Protein AF-A0A833RWN1-F1 (afdb_monomer_lite)

Radius of gyration: 32.39 Å; chains: 1; bounding box: 94×73×83 Å

Secondary structure (DSSP, 8-state):
--SGGGSPEEEEEE-TTS-EEEEEE-TT-BHHHHHHHHHHT--GGGGGG--S-GGGEEEEETTEEPPTT-BGGGGTPPTTSEEEEEEEE-S-----S-----SS--------------HHHHHHHHHHHHHHHH-GGGGGSGGGHHHHHHHHHTT--PPP------------------------------PPPPPPP-----------TT--PPP-PPPPP---TT----HHHHHHHHHHHHHHHHHHHTT-HHHHHHHHHHHHHH-TT-HHHHHHHHHHHHHTT-HHHHHHHHHHHHHH-TT-HHHHHHHHHHHHHTT-HHHHHHHHHHHHHHS--HHHHHHHHHHHHHHHHHHHHHHHHHHTT-

Structure (mmCIF, N/CA/C/O backbone):
data_AF-A0A833RWN1-F1
#
_entry.id   AF-A0A833RWN1-F1
#
loop_
_atom_site.group_PDB
_atom_site.id
_atom_site.type_symbol
_atom_site.label_atom_id
_atom_site.label_alt_id
_atom_site.label_comp_id
_atom_site.label_asym_id
_atom_site.label_entity_id
_atom_site.label_seq_id
_atom_site.pdbx_PDB_ins_code
_atom_site.Cartn_x
_atom_site.Cartn_y
_atom_site.Cartn_z
_atom_site.occupancy
_atom_site.B_iso_or_equiv
_atom_site.auth_seq_id
_atom_site.auth_comp_id
_atom_site.auth_asym_id
_atom_site.auth_atom_id
_atom_site.pdbx_PDB_model_num
ATOM 1 N N . THR A 1 1 ? 24.675 16.699 -56.873 1.00 50.56 1 THR A N 1
ATOM 2 C CA . THR A 1 1 ? 23.824 16.328 -55.723 1.00 50.56 1 THR A CA 1
ATOM 3 C C . THR A 1 1 ? 23.523 14.845 -55.802 1.00 50.56 1 THR A C 1
ATOM 5 O O . THR A 1 1 ? 22.695 14.457 -56.613 1.00 50.56 1 THR A O 1
ATOM 8 N N . PRO A 1 2 ? 24.322 14.004 -55.119 1.00 45.56 2 PRO A N 1
ATOM 9 C CA . PRO A 1 2 ? 23.718 12.990 -54.242 1.00 45.56 2 PRO A CA 1
ATOM 10 C C . PRO A 1 2 ? 24.678 12.568 -53.102 1.00 45.56 2 PRO A C 1
ATOM 12 O O . PRO A 1 2 ? 25.501 11.681 -53.286 1.00 45.56 2 PRO A O 1
ATOM 15 N N . VAL A 1 3 ? 24.617 13.206 -51.929 1.00 41.62 3 VAL A N 1
ATOM 16 C CA . VAL A 1 3 ? 25.383 12.751 -50.735 1.00 41.62 3 VAL A CA 1
ATOM 17 C C . VAL A 1 3 ? 24.474 12.538 -49.512 1.00 41.62 3 VAL A C 1
ATOM 19 O O . VAL A 1 3 ? 24.874 11.911 -48.543 1.00 41.62 3 VAL A O 1
ATOM 22 N N . PHE A 1 4 ? 23.208 12.963 -49.569 1.00 45.38 4 PHE A N 1
ATOM 23 C CA . PHE A 1 4 ? 22.282 12.889 -48.429 1.00 45.38 4 PHE A CA 1
ATOM 24 C C . PHE A 1 4 ? 21.513 11.562 -48.283 1.00 45.38 4 PHE A C 1
ATOM 26 O O . PHE A 1 4 ? 20.844 11.368 -47.277 1.00 45.38 4 PHE A O 1
ATOM 33 N N . LEU A 1 5 ? 21.609 10.635 -49.242 1.00 45.06 5 LEU A N 1
ATOM 34 C CA . LEU A 1 5 ? 20.814 9.392 -49.239 1.00 45.06 5 LEU A CA 1
ATOM 35 C C . LEU A 1 5 ? 21.414 8.240 -48.411 1.00 45.06 5 LEU A C 1
ATOM 37 O O . LEU A 1 5 ? 20.766 7.211 -48.269 1.00 45.06 5 LEU A O 1
ATOM 41 N N . TYR A 1 6 ? 22.623 8.384 -47.857 1.00 52.19 6 TYR A N 1
ATOM 42 C CA . TYR A 1 6 ? 23.317 7.277 -47.174 1.00 52.19 6 TYR A CA 1
ATOM 43 C C . TYR A 1 6 ? 23.172 7.247 -45.646 1.00 52.19 6 TYR A C 1
ATOM 45 O O . TYR A 1 6 ? 23.636 6.299 -45.018 1.00 52.19 6 TYR A O 1
ATOM 53 N N . PHE A 1 7 ? 22.507 8.234 -45.042 1.00 65.06 7 PHE A N 1
ATOM 54 C CA . PHE A 1 7 ? 22.385 8.340 -43.582 1.00 65.06 7 PHE A CA 1
ATOM 55 C C . PHE A 1 7 ? 20.937 8.512 -43.122 1.00 65.06 7 PHE A C 1
ATOM 57 O O . PHE A 1 7 ? 20.690 9.243 -42.174 1.00 65.06 7 PHE A O 1
ATOM 64 N N . GLN A 1 8 ? 19.968 7.887 -43.792 1.00 76.44 8 GLN A N 1
ATOM 65 C CA . GLN A 1 8 ? 18.590 7.846 -43.295 1.00 76.44 8 GLN A CA 1
ATOM 66 C C . GLN A 1 8 ? 18.324 6.529 -42.565 1.00 76.44 8 GLN A C 1
ATOM 68 O O . GLN A 1 8 ? 18.806 5.466 -42.961 1.00 76.44 8 GLN A O 1
ATOM 73 N N . ILE A 1 9 ? 17.553 6.615 -41.488 1.00 82.75 9 ILE A N 1
ATOM 74 C CA . ILE A 1 9 ? 17.079 5.481 -40.702 1.00 82.75 9 ILE A CA 1
ATOM 75 C C . ILE A 1 9 ? 15.638 5.217 -41.129 1.00 82.75 9 ILE A C 1
ATOM 77 O O . ILE A 1 9 ? 14.787 6.105 -41.045 1.00 82.75 9 ILE A O 1
ATOM 81 N N . ASN A 1 10 ? 15.376 4.000 -41.605 1.00 87.50 10 ASN A N 1
ATOM 82 C CA . ASN A 1 10 ? 14.021 3.554 -41.898 1.00 87.50 10 ASN A CA 1
ATOM 83 C C . ASN A 1 10 ? 13.391 3.048 -40.593 1.00 87.50 10 ASN A C 1
ATOM 85 O O . ASN A 1 10 ? 13.881 2.088 -39.992 1.00 87.50 10 ASN A O 1
ATOM 89 N N . LEU A 1 11 ? 12.338 3.726 -40.143 1.00 90.06 11 LEU A N 1
ATOM 90 C CA . LEU A 1 11 ? 11.561 3.340 -38.974 1.00 90.06 11 LEU A CA 1
ATOM 91 C C . LEU A 1 11 ? 10.200 2.812 -39.404 1.00 90.06 11 LEU A C 1
ATOM 93 O O . LEU A 1 11 ? 9.409 3.540 -40.000 1.00 90.06 11 LEU A O 1
ATOM 97 N N . ARG A 1 12 ? 9.890 1.576 -39.017 1.00 91.50 12 ARG A N 1
ATOM 98 C CA . ARG A 1 12 ? 8.530 1.043 -39.064 1.00 91.50 12 ARG A CA 1
ATOM 99 C C . ARG A 1 12 ? 7.857 1.312 -37.728 1.00 91.50 12 ARG A C 1
ATOM 101 O O . ARG A 1 12 ? 8.202 0.691 -36.724 1.00 91.50 12 ARG A O 1
ATOM 108 N N . LEU A 1 13 ? 6.905 2.236 -37.730 1.00 91.25 13 LEU A N 1
ATOM 109 C CA . LEU A 1 13 ? 6.114 2.576 -36.556 1.00 91.25 13 LEU A CA 1
ATOM 110 C C . LEU A 1 13 ? 4.854 1.716 -36.505 1.00 91.25 13 LEU A C 1
ATOM 112 O O . LEU A 1 13 ? 4.157 1.591 -37.514 1.00 91.25 13 LEU A O 1
ATOM 116 N N . ILE A 1 14 ? 4.587 1.134 -35.337 1.00 87.56 14 ILE A N 1
ATOM 117 C CA . ILE A 1 14 ? 3.419 0.297 -35.043 1.00 87.56 14 ILE A CA 1
ATOM 118 C C . ILE A 1 14 ? 2.521 1.031 -34.038 1.00 87.56 14 ILE A C 1
ATOM 120 O O . ILE A 1 14 ? 2.999 1.449 -32.980 1.00 87.56 14 ILE A O 1
ATOM 124 N N . LEU A 1 15 ? 1.235 1.181 -34.355 1.00 83.12 15 LEU A N 1
ATOM 125 C CA . LEU A 1 15 ? 0.213 1.649 -33.411 1.00 83.12 15 LEU A CA 1
ATOM 126 C C . LEU A 1 15 ? -0.281 0.517 -32.500 1.00 83.12 15 LEU A C 1
ATOM 128 O O . LEU A 1 15 ? -0.088 -0.661 -32.784 1.00 83.12 15 LEU A O 1
ATOM 132 N N . VAL A 1 16 ? -0.989 0.868 -31.425 1.00 73.81 16 VAL A N 1
ATOM 133 C CA . VAL A 1 16 ? -1.587 -0.103 -30.485 1.00 73.81 16 VAL A CA 1
ATOM 134 C C . VAL A 1 16 ? -2.563 -1.057 -31.188 1.00 73.81 16 VAL A C 1
ATOM 136 O O . VAL A 1 16 ? -2.666 -2.220 -30.811 1.00 73.81 16 VAL A O 1
ATOM 139 N N . SER A 1 17 ? -3.228 -0.603 -32.252 1.00 72.06 17 SER A N 1
ATOM 140 C CA . SER A 1 17 ? -4.098 -1.429 -33.098 1.00 72.06 17 SER A CA 1
ATOM 141 C C . SER A 1 17 ? -3.364 -2.434 -33.997 1.00 72.06 17 SER A C 1
ATOM 143 O O . SER A 1 17 ? -4.011 -3.208 -34.700 1.00 72.06 17 SER A O 1
ATOM 145 N N . GLY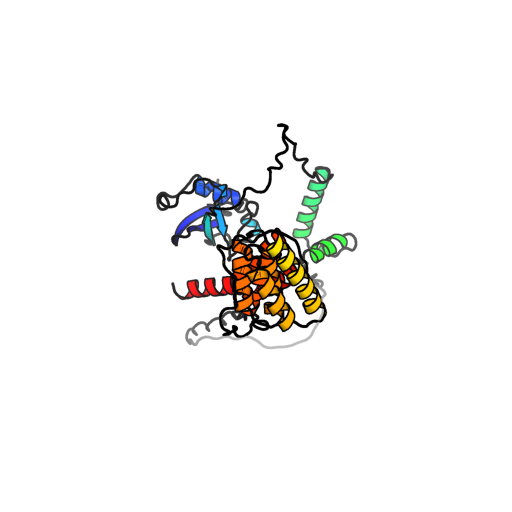 A 1 18 ? -2.027 -2.416 -34.022 1.00 73.44 18 GLY A N 1
ATOM 146 C CA . GLY A 1 18 ? -1.202 -3.253 -34.896 1.00 73.44 18 GLY A CA 1
ATOM 147 C C . GLY A 1 18 ? -1.002 -2.688 -36.306 1.00 73.44 18 GLY A C 1
ATOM 148 O O . GLY A 1 18 ? -0.303 -3.296 -37.116 1.00 73.44 18 GLY A O 1
ATOM 149 N N . LYS A 1 19 ? -1.567 -1.513 -36.626 1.00 80.75 19 LYS A N 1
ATOM 150 C CA . LYS A 1 19 ? -1.323 -0.840 -37.912 1.00 80.75 19 LYS A CA 1
ATOM 151 C C . LYS A 1 19 ? 0.127 -0.363 -37.997 1.00 80.75 19 LYS A C 1
ATOM 153 O O . LYS A 1 19 ? 0.642 0.237 -37.055 1.00 80.75 19 LYS A O 1
ATOM 158 N N . THR A 1 20 ? 0.768 -0.572 -39.149 1.00 90.38 20 THR A N 1
ATOM 159 C CA . THR A 1 20 ? 2.186 -0.230 -39.347 1.00 90.38 20 THR A CA 1
ATOM 160 C C . THR A 1 20 ? 2.409 0.713 -40.519 1.00 90.38 20 THR A C 1
ATOM 162 O O . THR A 1 20 ? 1.789 0.541 -41.569 1.00 90.38 20 THR A O 1
ATOM 165 N N . LYS A 1 21 ? 3.343 1.658 -40.383 1.00 89.88 21 LYS A N 1
ATOM 166 C CA . LYS A 1 21 ? 3.771 2.541 -41.476 1.00 89.88 21 LYS A CA 1
ATOM 167 C C . LYS A 1 21 ? 5.267 2.818 -41.379 1.00 89.88 21 LYS A C 1
ATOM 169 O O . LYS A 1 21 ? 5.812 2.928 -40.282 1.00 89.88 21 LYS A O 1
ATOM 174 N N . GLU A 1 22 ? 5.926 2.895 -42.529 1.00 90.75 22 GLU A N 1
ATOM 175 C CA . GLU A 1 22 ? 7.356 3.188 -42.616 1.00 90.75 22 GLU A CA 1
ATOM 176 C C . GLU A 1 22 ? 7.601 4.679 -42.838 1.00 90.75 22 GLU A C 1
ATOM 178 O O . GLU A 1 22 ? 6.918 5.324 -43.636 1.00 90.75 22 GLU A O 1
ATOM 183 N N . PHE A 1 23 ? 8.599 5.203 -42.137 1.00 90.69 23 PHE A N 1
ATOM 184 C CA . PHE A 1 23 ? 9.031 6.59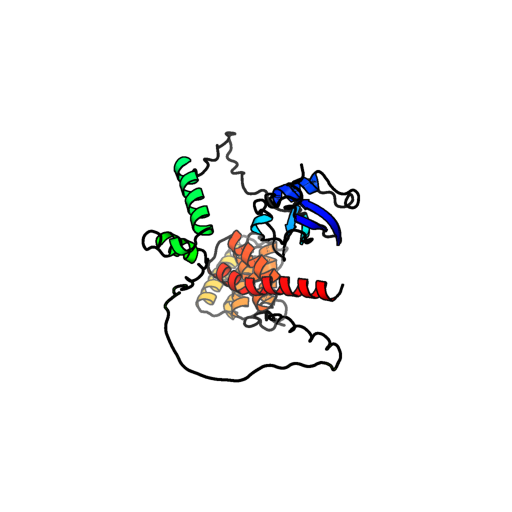1 -42.180 1.00 90.69 23 PHE A CA 1
ATOM 185 C C . PHE A 1 23 ? 10.555 6.659 -42.298 1.00 90.69 23 PHE A C 1
ATOM 187 O O . PHE A 1 23 ? 11.274 5.760 -41.857 1.00 90.69 23 PHE A O 1
ATOM 194 N N . LEU A 1 24 ? 11.053 7.745 -42.885 1.00 89.31 24 LEU A N 1
ATOM 195 C CA . LEU A 1 24 ? 12.481 7.994 -43.064 1.00 89.31 24 LEU A CA 1
ATOM 196 C C . LEU A 1 24 ? 12.898 9.186 -42.211 1.00 89.31 24 LEU A C 1
ATOM 198 O O . LEU A 1 24 ? 12.415 10.295 -42.427 1.00 89.31 24 LEU A O 1
ATOM 202 N N . PHE A 1 25 ? 13.828 8.951 -41.289 1.00 89.69 25 PHE A N 1
ATOM 203 C CA . PHE A 1 25 ? 14.331 9.969 -40.369 1.00 89.69 25 PHE A CA 1
ATOM 204 C C . PHE A 1 25 ? 15.851 10.089 -40.420 1.00 89.69 25 PHE A C 1
ATOM 206 O O . PHE A 1 25 ? 16.564 9.175 -40.844 1.00 89.69 25 PHE A O 1
ATOM 213 N N . SER A 1 26 ? 16.355 11.238 -39.989 1.00 86.81 26 SER A N 1
ATOM 214 C CA . SER A 1 26 ? 17.773 11.479 -39.764 1.00 86.81 26 SER A CA 1
ATOM 215 C C . SER A 1 26 ? 18.206 10.909 -38.401 1.00 86.81 26 SER A C 1
ATOM 217 O O . SER A 1 26 ? 17.452 10.975 -37.433 1.00 86.81 26 SER A O 1
ATOM 219 N N . PRO A 1 27 ? 19.450 10.422 -38.251 1.00 85.25 27 PRO A N 1
ATOM 220 C CA . PRO A 1 27 ? 20.029 10.033 -36.963 1.00 85.25 27 PRO A CA 1
ATOM 221 C C . PRO A 1 27 ? 20.040 11.159 -35.926 1.00 85.25 27 PRO A C 1
ATOM 223 O O . PRO A 1 27 ? 20.120 10.892 -34.727 1.00 85.25 27 PRO A O 1
ATOM 226 N N . SER A 1 28 ? 19.989 12.413 -36.383 1.00 85.88 28 SER A N 1
ATOM 227 C CA . SER A 1 28 ? 19.885 13.597 -35.529 1.00 85.88 28 SER A CA 1
ATOM 228 C C . SER A 1 28 ? 18.492 13.807 -34.941 1.00 85.88 28 SER A C 1
ATOM 230 O O . SER A 1 28 ? 18.376 14.559 -33.978 1.00 85.88 28 SER A O 1
ATOM 232 N N . ASP A 1 29 ? 17.458 13.186 -35.511 1.00 89.50 29 ASP A N 1
ATOM 233 C CA . ASP A 1 29 ? 16.078 13.418 -35.097 1.00 89.50 29 ASP A CA 1
ATOM 234 C C . ASP A 1 29 ? 15.834 12.774 -33.735 1.00 89.50 29 ASP A C 1
ATOM 236 O O . ASP A 1 29 ? 16.212 11.621 -33.480 1.00 89.50 29 ASP A O 1
ATOM 240 N N . SER A 1 30 ? 15.228 13.549 -32.837 1.00 92.12 30 SER A N 1
ATOM 241 C CA . SER A 1 30 ? 14.863 13.076 -31.511 1.00 92.12 30 SER A CA 1
ATOM 242 C C . SER A 1 30 ? 13.531 12.331 -31.527 1.00 92.12 30 SER A C 1
ATOM 244 O O . SER A 1 30 ? 12.698 12.520 -32.412 1.00 92.12 30 SER A O 1
ATOM 246 N N . ALA A 1 31 ? 13.283 11.502 -30.514 1.00 88.81 31 ALA A N 1
ATOM 247 C CA . ALA A 1 31 ? 11.993 10.840 -30.342 1.00 88.81 31 ALA A CA 1
ATOM 248 C C . ALA A 1 31 ? 10.825 11.848 -30.295 1.00 88.81 31 ALA A C 1
ATOM 250 O O . ALA A 1 31 ? 9.734 11.550 -30.774 1.00 88.81 31 ALA A O 1
ATOM 251 N N . GLY A 1 32 ? 11.048 13.051 -29.753 1.00 87.88 32 GLY A N 1
ATOM 252 C CA . GLY A 1 32 ? 10.065 14.134 -29.780 1.00 87.88 32 GLY A CA 1
ATOM 253 C C . GLY A 1 32 ? 9.804 14.658 -31.192 1.00 87.88 32 GLY A C 1
ATOM 254 O O . GLY A 1 32 ? 8.647 14.802 -31.578 1.00 87.88 32 GLY A O 1
ATOM 255 N N . ASP A 1 33 ? 10.860 14.876 -31.978 1.00 90.75 33 ASP A N 1
ATOM 256 C CA . ASP A 1 33 ? 10.743 15.356 -33.362 1.00 90.75 33 ASP A CA 1
ATOM 257 C C . ASP A 1 33 ? 10.024 14.336 -34.249 1.00 90.75 33 ASP A C 1
ATOM 259 O O . ASP A 1 33 ? 9.178 14.704 -35.060 1.00 90.75 33 ASP A O 1
ATOM 263 N N . ILE A 1 34 ? 10.298 13.044 -34.048 1.00 91.31 34 ILE A N 1
ATOM 264 C CA . ILE A 1 34 ? 9.631 11.947 -34.759 1.00 91.31 34 ILE A CA 1
ATOM 265 C C . ILE A 1 34 ? 8.141 11.918 -34.424 1.00 91.31 34 ILE A C 1
ATOM 267 O O . ILE A 1 34 ? 7.308 11.877 -35.327 1.00 91.31 34 ILE A O 1
ATOM 271 N N . ALA A 1 35 ? 7.793 11.979 -33.136 1.00 90.56 35 ALA A N 1
ATOM 272 C CA . ALA A 1 35 ? 6.402 12.030 -32.697 1.00 90.56 35 ALA A CA 1
ATOM 273 C C . ALA A 1 35 ? 5.661 13.233 -33.302 1.00 90.56 35 ALA A C 1
ATOM 275 O O . ALA A 1 35 ? 4.538 13.093 -33.784 1.00 90.56 35 ALA A O 1
ATOM 276 N N . HIS A 1 36 ? 6.311 14.398 -33.340 1.00 90.75 36 HIS A N 1
ATOM 277 C CA . HIS A 1 36 ? 5.743 15.607 -33.925 1.00 90.75 36 HIS A CA 1
ATOM 278 C C . HIS A 1 36 ? 5.614 15.517 -35.451 1.00 90.75 36 HIS A C 1
ATOM 280 O O . HIS A 1 36 ? 4.609 15.945 -36.010 1.00 90.75 36 HIS A O 1
ATOM 286 N N . HIS A 1 37 ? 6.592 14.927 -36.136 1.00 90.56 37 HIS A N 1
ATOM 287 C CA . HIS A 1 37 ? 6.548 14.727 -37.581 1.00 90.56 37 HIS A CA 1
ATOM 288 C C . HIS A 1 37 ? 5.422 13.777 -37.996 1.00 90.56 37 HIS A C 1
ATOM 290 O O . HIS A 1 37 ? 4.729 14.043 -38.977 1.00 90.56 37 HIS A O 1
ATOM 296 N N . VAL A 1 38 ? 5.233 12.683 -37.255 1.00 90.19 38 VAL A N 1
ATOM 297 C CA . VAL A 1 38 ? 4.156 11.715 -37.508 1.00 90.19 38 VAL A CA 1
ATOM 298 C C . VAL A 1 38 ? 2.794 12.327 -37.202 1.00 90.19 38 VAL A C 1
ATOM 300 O O . VAL A 1 38 ? 1.852 12.082 -37.942 1.00 90.19 38 VAL A O 1
ATOM 303 N N . PHE A 1 39 ? 2.693 13.156 -36.159 1.00 90.38 39 PHE A N 1
ATOM 304 C CA . PHE A 1 39 ? 1.476 13.907 -35.849 1.00 90.38 39 PHE A CA 1
ATOM 305 C C . PHE A 1 39 ? 1.057 14.848 -36.990 1.00 90.38 39 PHE A C 1
ATOM 307 O O . PHE A 1 39 ? -0.095 14.822 -37.410 1.00 90.38 39 PHE A O 1
ATOM 314 N N . GLU A 1 40 ? 1.992 15.639 -37.524 1.00 88.69 40 GLU A N 1
ATOM 315 C CA . GLU A 1 40 ? 1.716 16.562 -38.638 1.00 88.69 40 GLU A CA 1
ATOM 316 C C . GLU A 1 40 ? 1.438 15.821 -39.957 1.00 88.69 40 GLU A C 1
ATOM 318 O O . GLU A 1 40 ? 0.658 16.288 -40.784 1.00 88.69 40 GLU A O 1
ATOM 323 N N . ASN A 1 41 ? 2.058 14.653 -40.151 1.00 88.69 41 ASN A N 1
ATOM 324 C CA . ASN A 1 41 ? 1.901 13.812 -41.340 1.00 88.69 41 ASN A CA 1
ATOM 325 C C . ASN A 1 41 ? 1.158 12.512 -41.008 1.00 88.69 41 ASN A C 1
ATOM 327 O O . ASN A 1 41 ? 1.614 11.419 -41.359 1.00 88.69 41 ASN A O 1
ATOM 331 N N . TRP A 1 42 ? 0.030 12.632 -40.302 1.00 87.56 42 TRP A N 1
ATOM 332 C CA . TRP A 1 42 ? -0.729 11.474 -39.840 1.00 87.56 42 TRP A CA 1
ATOM 333 C C . TRP A 1 42 ? -1.244 10.648 -41.031 1.00 87.56 42 TRP A C 1
ATOM 335 O O . TRP A 1 42 ? -1.934 11.195 -41.896 1.00 87.56 42 TRP A O 1
ATOM 345 N N . PRO A 1 43 ? -0.933 9.341 -41.118 1.00 87.00 43 PRO A N 1
ATOM 346 C CA . PRO A 1 43 ? -1.410 8.501 -42.212 1.00 87.00 43 PRO A CA 1
ATOM 347 C C . PRO A 1 43 ? -2.942 8.425 -42.260 1.00 87.00 43 PRO A C 1
ATOM 349 O O . PRO A 1 43 ? -3.590 8.236 -41.231 1.00 87.00 43 PRO A O 1
ATOM 352 N N . GLU A 1 44 ? -3.528 8.481 -43.460 1.00 80.81 44 GLU A N 1
ATOM 353 C CA . GLU A 1 44 ? -4.985 8.342 -43.650 1.00 80.81 44 GLU A CA 1
ATOM 354 C C . GLU A 1 44 ? -5.513 7.004 -43.101 1.00 80.81 44 GLU A C 1
ATOM 356 O O . GLU A 1 44 ? -6.570 6.953 -42.475 1.00 80.81 44 GLU A O 1
ATOM 361 N N . ASP A 1 45 ? -4.717 5.937 -43.226 1.00 80.81 45 ASP A N 1
ATOM 362 C CA . ASP A 1 45 ? -5.021 4.597 -42.703 1.00 80.81 45 ASP A CA 1
ATOM 363 C C . ASP A 1 45 ? -5.134 4.557 -41.158 1.00 80.81 45 ASP A C 1
ATOM 365 O O . ASP A 1 45 ? -5.633 3.586 -40.576 1.00 80.81 45 ASP A O 1
ATOM 369 N N . TRP A 1 46 ? -4.654 5.603 -40.473 1.00 84.00 46 TRP A N 1
ATOM 370 C CA . TRP A 1 46 ? -4.641 5.756 -39.013 1.00 84.00 46 TRP A CA 1
ATOM 371 C C . TRP A 1 46 ? -5.686 6.769 -38.509 1.00 84.00 46 TRP A C 1
ATOM 373 O O . TRP A 1 46 ? -5.684 7.104 -37.326 1.00 84.00 46 TRP A O 1
ATOM 383 N N . ALA A 1 47 ? -6.582 7.268 -39.368 1.00 80.50 47 ALA A N 1
ATOM 384 C CA . ALA A 1 47 ? -7.508 8.358 -39.035 1.00 80.50 47 ALA A CA 1
ATOM 385 C C . ALA A 1 47 ? -8.415 8.087 -37.815 1.00 80.50 47 ALA A C 1
ATOM 387 O O . ALA A 1 47 ? -8.724 9.009 -37.066 1.00 80.50 47 ALA A O 1
ATOM 388 N N . GLU A 1 48 ? -8.812 6.831 -37.590 1.00 76.81 48 GLU A N 1
ATOM 389 C CA . GLU A 1 48 ? -9.660 6.418 -36.456 1.00 76.81 48 GLU A CA 1
ATOM 390 C C . GLU A 1 48 ? -8.967 6.554 -35.087 1.00 76.81 48 GLU A C 1
ATOM 392 O O . GLU A 1 48 ? -9.640 6.606 -34.063 1.00 76.81 48 GLU A O 1
ATOM 397 N N . GLU A 1 49 ? -7.635 6.642 -35.068 1.00 74.81 49 GLU A N 1
ATOM 398 C CA . GLU A 1 49 ? -6.794 6.723 -33.863 1.00 74.81 49 GLU A CA 1
ATOM 399 C C . GLU A 1 49 ? -6.039 8.061 -33.789 1.00 74.81 49 GLU A C 1
ATOM 401 O O . GLU A 1 49 ? -4.988 8.170 -33.155 1.00 74.81 49 GLU A O 1
ATOM 406 N N . ALA A 1 50 ? -6.552 9.089 -34.471 1.00 78.81 50 ALA A N 1
ATOM 407 C CA . ALA A 1 50 ? -5.957 10.415 -34.458 1.00 78.81 50 ALA A CA 1
ATOM 408 C C . ALA A 1 50 ? -5.935 10.995 -33.036 1.00 78.81 50 ALA A C 1
ATOM 410 O O . ALA A 1 50 ? -6.936 11.028 -32.320 1.00 78.81 50 ALA A O 1
ATOM 411 N N . VAL A 1 51 ? -4.768 11.488 -32.641 1.00 81.75 51 VAL A N 1
ATOM 412 C CA . VAL A 1 51 ? -4.538 12.072 -31.320 1.00 81.75 51 VAL A CA 1
ATOM 413 C C . VAL A 1 51 ? -4.768 13.583 -31.321 1.00 81.75 51 VAL A C 1
ATOM 415 O O . VAL A 1 51 ? -4.665 14.238 -32.352 1.00 81.75 51 VAL A O 1
ATOM 418 N N . ALA A 1 52 ? -5.042 14.169 -30.152 1.00 80.56 52 ALA A N 1
ATOM 419 C CA . ALA A 1 52 ? -5.303 15.609 -30.037 1.00 80.56 52 ALA A CA 1
ATOM 420 C C . ALA A 1 52 ? -4.033 16.487 -30.045 1.00 80.56 52 ALA A C 1
ATOM 422 O O . ALA A 1 52 ? -4.113 17.674 -30.364 1.00 80.56 52 ALA A O 1
ATOM 423 N N . LYS A 1 53 ? -2.873 15.942 -29.646 1.00 82.00 53 LYS A N 1
ATOM 424 C CA . LYS A 1 53 ? -1.588 16.662 -29.550 1.00 82.00 53 LYS A CA 1
ATOM 425 C C . LYS A 1 53 ? -0.410 15.721 -29.812 1.00 82.00 53 LYS A C 1
ATOM 427 O O . LYS A 1 53 ? -0.448 14.578 -29.373 1.00 82.00 53 LYS A O 1
ATOM 432 N N . ALA A 1 54 ? 0.679 16.224 -30.394 1.00 83.50 54 ALA A N 1
ATOM 433 C CA . ALA A 1 54 ? 1.918 15.458 -30.576 1.00 83.50 54 ALA A CA 1
ATOM 434 C C . ALA A 1 54 ? 2.578 15.020 -29.248 1.00 83.50 54 ALA A C 1
ATOM 436 O O . ALA A 1 54 ? 3.182 13.956 -29.170 1.00 83.50 54 ALA A O 1
ATOM 437 N N . GLU A 1 55 ? 2.443 15.815 -28.181 1.00 80.94 55 GLU A N 1
ATOM 438 C CA . GLU A 1 55 ? 3.124 15.611 -26.886 1.00 80.94 55 GLU A CA 1
ATOM 439 C C . GLU A 1 55 ? 2.704 14.334 -26.138 1.00 80.94 55 GLU A C 1
ATOM 441 O O . GLU A 1 55 ? 3.425 13.860 -25.249 1.00 80.94 55 GLU A O 1
ATOM 446 N N . ILE A 1 56 ? 1.535 13.785 -26.483 1.00 83.81 56 ILE A N 1
ATOM 447 C CA . ILE A 1 56 ? 1.010 12.561 -25.868 1.00 83.81 56 ILE A CA 1
ATOM 448 C C . ILE A 1 56 ? 1.600 11.305 -26.508 1.00 83.81 56 ILE A C 1
ATOM 450 O O . ILE A 1 56 ? 1.538 10.232 -25.909 1.00 83.81 56 ILE A O 1
ATOM 454 N N . LEU A 1 57 ? 2.171 11.429 -27.707 1.00 85.75 57 LEU A N 1
ATOM 455 C CA . LEU A 1 57 ? 2.792 10.325 -28.418 1.00 85.75 57 LEU A CA 1
ATOM 456 C C . LEU A 1 57 ? 4.161 10.023 -27.809 1.00 85.75 57 LEU A C 1
ATOM 458 O O . LEU A 1 57 ? 4.986 10.913 -27.584 1.00 85.75 57 LEU A O 1
ATOM 462 N N . ARG A 1 58 ? 4.420 8.743 -27.549 1.00 85.62 58 ARG A N 1
ATOM 463 C CA . ARG A 1 58 ? 5.723 8.258 -27.089 1.00 85.62 58 ARG A CA 1
ATOM 464 C C . ARG A 1 58 ? 6.190 7.107 -27.956 1.00 85.62 58 ARG A C 1
ATOM 466 O O . ARG A 1 58 ? 5.407 6.217 -28.283 1.00 85.62 58 ARG A O 1
ATOM 473 N N . LEU A 1 59 ? 7.479 7.131 -28.289 1.00 87.56 59 LEU A N 1
ATOM 474 C CA . LEU A 1 59 ? 8.130 6.019 -28.961 1.00 87.56 59 LEU A CA 1
ATOM 475 C C . LEU A 1 59 ? 8.606 4.994 -27.940 1.00 87.56 59 LEU A C 1
ATOM 477 O O . LEU A 1 59 ? 9.170 5.347 -26.902 1.00 87.56 59 LEU A O 1
ATOM 481 N N . ILE A 1 60 ? 8.409 3.726 -28.272 1.00 84.12 60 ILE A N 1
ATOM 482 C CA . ILE A 1 60 ? 8.920 2.587 -27.522 1.00 84.12 60 ILE A CA 1
ATOM 483 C C . ILE A 1 60 ? 9.860 1.807 -28.433 1.00 84.12 60 ILE A C 1
ATOM 485 O O . ILE A 1 60 ? 9.482 1.395 -29.533 1.00 84.12 60 ILE A O 1
ATOM 489 N N . TYR A 1 61 ? 11.076 1.577 -27.949 1.00 87.81 61 TYR A N 1
ATOM 490 C CA . TYR A 1 61 ? 12.080 0.756 -28.613 1.00 87.81 61 TYR A CA 1
ATOM 491 C C . TYR A 1 61 ? 12.622 -0.269 -27.614 1.00 87.81 61 TYR A C 1
ATOM 493 O O . TYR A 1 61 ? 12.942 0.094 -26.483 1.00 87.81 61 TYR A O 1
ATOM 501 N N . GLN A 1 62 ? 12.669 -1.549 -28.006 1.00 79.62 62 GLN A N 1
ATOM 502 C CA . GLN A 1 62 ? 13.102 -2.665 -27.144 1.00 79.62 62 GLN A CA 1
ATOM 503 C C . GLN A 1 62 ? 12.420 -2.666 -25.755 1.00 79.62 62 GLN A C 1
ATOM 505 O O . GLN A 1 62 ? 13.071 -2.792 -24.721 1.00 79.62 62 GLN A O 1
ATOM 510 N N . GLY A 1 63 ? 11.101 -2.433 -25.721 1.00 72.38 63 GLY A N 1
ATOM 511 C CA . GLY A 1 63 ? 10.308 -2.423 -24.482 1.00 72.38 63 GLY A CA 1
ATOM 512 C C . GLY A 1 63 ? 10.508 -1.200 -23.574 1.00 72.38 63 GLY A C 1
ATOM 513 O O . GLY A 1 63 ? 9.969 -1.166 -22.470 1.00 72.38 63 GLY A O 1
ATOM 514 N N . ARG A 1 64 ? 11.258 -0.175 -24.005 1.00 78.00 64 ARG A N 1
ATOM 515 C CA . ARG A 1 64 ? 11.528 1.036 -23.211 1.00 78.00 64 ARG A CA 1
ATOM 516 C C . ARG A 1 64 ? 10.942 2.281 -23.860 1.00 78.00 64 ARG A C 1
ATOM 518 O O . ARG A 1 64 ? 11.112 2.500 -25.058 1.00 78.00 64 ARG A O 1
ATOM 525 N N . PHE A 1 65 ? 10.311 3.132 -23.051 1.00 83.38 65 PHE A N 1
ATOM 526 C CA . PHE A 1 65 ? 9.882 4.460 -23.487 1.00 83.38 65 PHE A CA 1
ATOM 527 C C . PHE A 1 65 ? 11.095 5.349 -23.751 1.00 83.38 65 PHE A C 1
ATOM 529 O O . PHE A 1 65 ? 11.919 5.580 -22.863 1.00 83.38 65 PHE A O 1
ATOM 536 N N . LEU A 1 66 ? 11.174 5.889 -24.961 1.00 84.88 66 LEU A N 1
ATOM 537 C CA . LEU A 1 66 ? 12.185 6.867 -25.318 1.00 84.88 66 LEU A CA 1
ATOM 538 C C . LEU A 1 66 ? 11.791 8.241 -24.773 1.00 84.88 66 LEU A C 1
ATOM 540 O O . LEU A 1 66 ? 10.674 8.727 -24.973 1.00 84.88 66 LEU A O 1
ATOM 544 N N . HIS A 1 67 ? 12.730 8.889 -24.083 1.00 83.44 67 HIS A N 1
ATOM 545 C CA . HIS A 1 67 ? 12.563 10.286 -23.700 1.00 83.44 67 HIS A CA 1
ATOM 546 C C . HIS A 1 67 ? 12.574 11.159 -24.960 1.00 83.44 67 HIS A C 1
ATOM 548 O O . HIS A 1 67 ? 13.318 10.879 -25.896 1.00 83.44 67 HIS A O 1
ATOM 554 N N . SER A 1 68 ? 11.819 12.262 -24.961 1.00 83.88 68 SER A N 1
ATOM 555 C CA . SER A 1 68 ? 11.689 13.171 -26.117 1.00 83.88 68 SER A CA 1
ATOM 556 C C . SER A 1 68 ? 13.017 13.656 -26.701 1.00 83.88 68 SER A C 1
ATOM 558 O O . SER A 1 68 ? 13.062 13.978 -27.875 1.00 83.88 68 SER A O 1
ATOM 560 N N . ASN A 1 69 ? 14.086 13.698 -25.901 1.00 85.44 69 ASN A N 1
ATOM 561 C CA . ASN A 1 69 ? 15.376 14.274 -26.283 1.00 85.44 69 ASN A CA 1
ATOM 562 C C . ASN A 1 69 ? 16.366 13.212 -26.795 1.00 85.44 69 ASN A C 1
ATOM 564 O O . ASN A 1 69 ? 17.490 13.554 -27.152 1.00 85.44 69 ASN A O 1
ATOM 568 N N . VAL A 1 70 ? 15.990 11.928 -26.777 1.00 88.44 70 VAL A N 1
ATOM 569 C CA . VAL A 1 70 ? 16.844 10.834 -27.260 1.00 88.44 70 VAL A CA 1
ATOM 570 C C . VAL A 1 70 ? 16.820 10.835 -28.780 1.00 88.44 70 VAL A C 1
ATOM 572 O O . VAL A 1 70 ? 15.746 10.745 -29.370 1.00 88.44 70 VAL A O 1
ATOM 575 N N . THR A 1 71 ? 17.991 10.923 -29.404 1.00 90.62 71 THR A N 1
ATOM 576 C CA . THR A 1 71 ? 18.145 10.868 -30.861 1.00 90.62 71 THR A CA 1
ATOM 577 C C . THR A 1 71 ? 18.302 9.437 -31.354 1.00 90.62 71 THR A C 1
ATOM 579 O O . THR A 1 71 ? 18.825 8.576 -30.644 1.00 90.62 71 THR A O 1
ATOM 582 N N . LEU A 1 72 ? 17.888 9.170 -32.593 1.00 85.81 72 LEU A N 1
ATOM 583 C CA . LEU A 1 72 ? 18.037 7.839 -33.194 1.00 85.81 72 LEU A CA 1
ATOM 584 C C . LEU A 1 72 ? 19.502 7.394 -33.299 1.00 85.81 72 LEU A C 1
ATOM 586 O O . LEU A 1 72 ? 19.802 6.212 -33.143 1.00 85.81 72 LEU A O 1
ATOM 590 N N . GLY A 1 73 ? 20.428 8.335 -33.501 1.00 82.19 73 GLY A N 1
ATOM 591 C CA . GLY A 1 73 ? 21.864 8.060 -33.501 1.00 82.19 73 GLY A CA 1
ATOM 592 C C . GLY A 1 73 ? 22.381 7.558 -32.149 1.00 82.19 73 GLY A C 1
ATOM 593 O O . GLY A 1 73 ? 23.255 6.695 -32.116 1.00 82.19 73 GLY A O 1
ATOM 594 N N . ALA A 1 74 ? 21.804 8.023 -31.034 1.00 83.56 74 ALA A N 1
ATOM 595 C CA . ALA A 1 74 ? 22.173 7.559 -29.695 1.00 83.56 74 ALA A CA 1
ATOM 596 C C . ALA A 1 74 ? 21.744 6.104 -29.424 1.00 83.56 74 ALA A C 1
ATOM 598 O O . ALA A 1 74 ? 22.294 5.461 -28.533 1.00 83.56 74 ALA A O 1
ATOM 599 N N . LEU A 1 75 ? 20.789 5.580 -30.199 1.00 82.25 75 LEU A N 1
ATOM 600 C CA . LEU A 1 75 ? 20.309 4.200 -30.099 1.00 82.25 75 LEU A CA 1
ATOM 601 C C . LEU A 1 75 ? 21.167 3.202 -30.891 1.00 82.25 75 LEU A C 1
ATOM 603 O O . LEU A 1 75 ? 20.907 2.003 -30.824 1.00 82.25 75 LEU A O 1
ATOM 607 N N . GLY A 1 76 ? 22.173 3.670 -31.642 1.00 78.94 76 GLY A N 1
ATOM 608 C CA . GLY A 1 76 ? 23.073 2.799 -32.402 1.00 78.94 76 GLY A CA 1
ATOM 609 C C . GLY A 1 76 ? 22.369 1.988 -33.495 1.00 78.94 76 GLY A C 1
ATOM 610 O O . GLY A 1 76 ? 22.752 0.848 -33.755 1.00 78.94 76 GLY A O 1
ATOM 611 N N . LEU A 1 77 ? 21.318 2.542 -34.109 1.00 82.00 77 LEU A N 1
ATOM 612 C CA . LEU A 1 77 ? 20.508 1.823 -35.094 1.00 82.00 77 LEU A CA 1
ATOM 613 C C . LEU A 1 77 ? 21.299 1.543 -36.387 1.00 82.00 77 LEU A C 1
ATOM 615 O O . LEU A 1 77 ? 21.991 2.435 -36.887 1.00 82.00 77 LEU A O 1
ATOM 619 N N . PRO A 1 78 ? 21.189 0.333 -36.965 1.00 71.44 78 PRO A N 1
ATOM 620 C CA . PRO A 1 78 ? 21.890 -0.019 -38.194 1.00 71.44 78 PRO A CA 1
ATOM 621 C C . PRO A 1 78 ? 21.349 0.760 -39.403 1.00 71.44 78 PRO A C 1
ATOM 623 O O . PRO A 1 78 ? 20.160 0.705 -39.720 1.00 71.44 78 PRO A O 1
ATOM 626 N N . PHE A 1 79 ? 22.240 1.442 -40.127 1.00 71.94 79 PHE A N 1
ATOM 627 C CA . PHE A 1 79 ? 21.897 2.148 -41.364 1.00 71.94 79 PHE A CA 1
ATOM 628 C C . PHE A 1 79 ? 21.436 1.165 -42.450 1.00 71.94 79 PHE A C 1
ATOM 630 O O . PHE A 1 79 ? 22.072 0.137 -42.683 1.00 71.94 79 PHE A O 1
ATOM 637 N N . GLY A 1 80 ? 20.329 1.482 -43.124 1.00 65.88 80 GLY A N 1
ATOM 638 C CA . GLY A 1 80 ? 19.791 0.670 -44.222 1.00 65.88 80 GLY A CA 1
ATOM 639 C C . GLY A 1 80 ? 18.954 -0.547 -43.808 1.00 65.88 80 GLY A C 1
ATOM 640 O O . GLY A 1 80 ? 18.445 -1.236 -44.688 1.00 65.88 80 GLY A O 1
ATOM 641 N N . LYS A 1 81 ? 18.763 -0.803 -42.505 1.00 75.62 81 LYS A N 1
ATOM 642 C CA . LYS A 1 81 ? 17.777 -1.778 -42.010 1.00 75.62 81 LYS A CA 1
ATOM 643 C C . LYS A 1 81 ? 16.556 -1.059 -41.441 1.00 75.62 81 LYS A C 1
ATOM 645 O O . LYS A 1 81 ? 16.682 -0.018 -40.799 1.00 75.62 81 LYS A O 1
ATOM 650 N N . THR A 1 82 ? 15.381 -1.643 -41.650 1.00 82.81 82 THR A N 1
ATOM 651 C CA . THR A 1 82 ? 14.141 -1.160 -41.041 1.00 82.81 82 THR A CA 1
ATOM 652 C C . THR A 1 82 ? 14.142 -1.500 -39.557 1.00 82.81 82 THR A C 1
ATOM 654 O O . THR A 1 82 ? 14.170 -2.670 -39.181 1.00 82.81 82 THR A O 1
ATOM 657 N N . THR A 1 83 ? 14.120 -0.475 -38.712 1.00 87.50 83 THR A N 1
ATOM 658 C CA . THR A 1 83 ? 13.984 -0.634 -37.263 1.00 87.50 83 THR A CA 1
ATOM 659 C C . THR A 1 83 ? 12.517 -0.503 -36.884 1.00 87.50 83 THR A C 1
ATOM 661 O O . THR A 1 83 ? 11.849 0.444 -37.294 1.00 87.50 83 THR A O 1
ATOM 664 N N . VAL A 1 84 ? 12.013 -1.445 -36.093 1.00 88.31 84 VAL A N 1
ATOM 665 C CA . VAL A 1 84 ? 10.623 -1.440 -35.633 1.00 88.31 84 VAL A CA 1
ATOM 666 C C . VAL A 1 84 ? 10.521 -0.719 -34.290 1.00 88.31 84 VAL A C 1
ATOM 668 O O . VAL A 1 84 ? 11.279 -1.005 -33.363 1.00 88.31 84 VAL A O 1
ATOM 671 N N . MET A 1 85 ? 9.578 0.213 -34.177 1.00 90.50 85 MET A N 1
ATOM 672 C CA . MET A 1 85 ? 9.269 0.931 -32.938 1.00 90.50 85 MET A CA 1
ATOM 673 C C . MET A 1 85 ? 7.756 1.045 -32.765 1.00 90.50 85 MET A C 1
ATOM 675 O O . MET A 1 85 ? 7.018 1.096 -33.745 1.00 90.50 85 MET A O 1
ATOM 679 N N . HIS A 1 86 ? 7.287 1.119 -31.522 1.00 85.00 86 HIS A N 1
ATOM 680 C CA . HIS A 1 86 ? 5.867 1.360 -31.252 1.00 85.00 86 HIS A CA 1
ATOM 681 C C . HIS A 1 86 ? 5.632 2.840 -30.982 1.00 85.00 86 HIS A C 1
ATOM 683 O O . HIS A 1 86 ? 6.436 3.483 -30.305 1.00 85.00 86 HIS A O 1
ATOM 689 N N . LEU A 1 87 ? 4.525 3.366 -31.495 1.00 88.06 87 LEU A N 1
ATOM 690 C CA . LEU A 1 87 ? 4.059 4.720 -31.245 1.00 88.06 87 LEU A CA 1
ATOM 691 C C . LEU A 1 87 ? 2.759 4.632 -30.447 1.00 88.06 87 LEU A C 1
ATOM 693 O O . LEU A 1 87 ? 1.742 4.167 -30.955 1.00 88.06 87 LEU A O 1
ATOM 697 N N . VAL A 1 88 ? 2.805 5.054 -29.184 1.00 83.50 88 VAL A N 1
ATOM 698 C CA . VAL A 1 88 ? 1.683 4.879 -28.255 1.00 83.50 88 VAL A CA 1
ATOM 699 C C . VAL A 1 88 ? 1.212 6.236 -27.730 1.00 83.50 88 VAL A C 1
ATOM 701 O O . VAL A 1 88 ? 2.046 7.016 -27.252 1.00 83.50 88 VAL A O 1
ATOM 704 N N . PRO A 1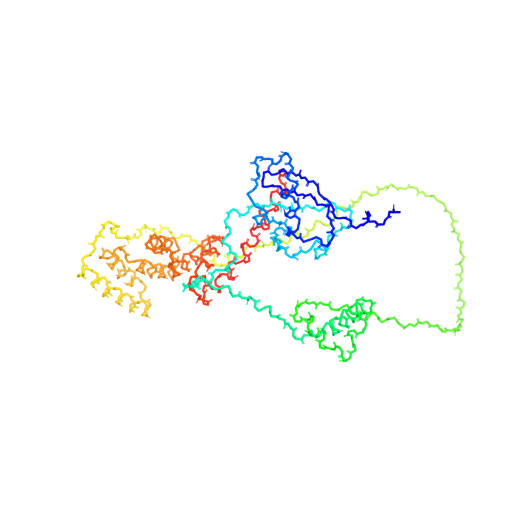 89 ? -0.102 6.532 -27.779 1.00 82.06 89 PRO A N 1
ATOM 705 C CA . PRO A 1 89 ? -0.672 7.678 -27.090 1.00 82.06 89 PRO A CA 1
ATOM 706 C C . PRO A 1 89 ? -0.761 7.395 -25.589 1.00 82.06 89 PRO A C 1
ATOM 708 O O . PRO A 1 89 ? -1.301 6.379 -25.158 1.00 82.06 89 PRO A O 1
ATOM 711 N N . ARG A 1 90 ? -0.254 8.304 -24.759 1.00 67.81 90 ARG A N 1
ATOM 712 C CA . ARG A 1 90 ? -0.448 8.249 -23.308 1.00 67.81 90 ARG A CA 1
ATOM 713 C C . ARG A 1 90 ? -1.477 9.296 -22.913 1.00 67.81 90 ARG A C 1
ATOM 715 O O . ARG A 1 90 ? -1.123 10.437 -22.636 1.00 67.81 90 ARG A O 1
ATOM 722 N N . GLU A 1 91 ? -2.746 8.895 -22.887 1.00 53.34 91 GLU A N 1
ATOM 723 C CA . GLU A 1 91 ? -3.873 9.815 -22.666 1.00 53.34 91 GLU A CA 1
ATOM 724 C C . GLU A 1 91 ? -3.913 10.464 -21.274 1.00 53.34 91 GLU A C 1
ATOM 726 O O . GLU A 1 91 ? -4.645 11.423 -21.092 1.00 53.34 91 GLU A O 1
ATOM 731 N N . ASN A 1 92 ? -3.096 10.033 -20.307 1.00 44.44 92 ASN A N 1
ATOM 732 C CA . ASN A 1 92 ? -3.049 10.643 -18.974 1.00 44.44 92 ASN A CA 1
ATOM 733 C C . ASN A 1 92 ? -1.623 10.694 -18.400 1.00 44.44 92 ASN A C 1
ATOM 735 O O . ASN A 1 92 ? -1.248 9.910 -17.526 1.00 44.44 92 ASN A O 1
ATOM 739 N N . LEU A 1 93 ? -0.814 11.643 -18.872 1.00 39.72 93 LEU A N 1
ATOM 740 C CA . LEU A 1 93 ? 0.323 12.157 -18.104 1.00 39.72 93 LEU A CA 1
ATOM 741 C C . LEU A 1 93 ? -0.067 13.524 -17.523 1.00 39.72 93 LEU A C 1
ATOM 743 O O . LEU A 1 93 ? -0.493 14.384 -18.293 1.00 39.72 93 LEU A O 1
ATOM 747 N N . PRO A 1 94 ? 0.090 13.762 -16.205 1.00 32.91 94 PRO A N 1
ATOM 748 C CA . PRO A 1 94 ? 0.061 15.121 -15.682 1.00 32.91 94 PRO A CA 1
ATOM 749 C C . PRO A 1 94 ? 1.159 15.930 -16.378 1.00 32.91 94 PRO A C 1
ATOM 751 O O . PRO A 1 94 ? 2.251 15.407 -16.628 1.00 32.91 94 PRO A O 1
ATOM 754 N N . GLU A 1 95 ? 0.858 17.190 -16.700 1.00 37.62 95 GLU A N 1
ATOM 755 C CA . GLU A 1 95 ? 1.846 18.147 -17.200 1.00 37.62 95 GLU A CA 1
ATOM 756 C C . GLU A 1 95 ? 3.127 18.048 -16.352 1.00 37.62 95 GLU A C 1
ATOM 758 O O . GLU A 1 95 ? 3.038 17.901 -15.126 1.00 37.62 95 GLU A O 1
ATOM 763 N N . PRO A 1 96 ? 4.329 18.113 -16.951 1.00 33.03 96 PRO A N 1
ATOM 764 C CA . PRO A 1 96 ? 5.542 18.208 -16.158 1.00 33.03 96 PRO A CA 1
ATOM 765 C C . PRO A 1 96 ? 5.424 19.482 -15.322 1.00 33.03 96 PRO A C 1
ATOM 767 O O . PRO A 1 96 ? 5.436 20.573 -15.890 1.00 33.03 96 PRO A O 1
ATOM 770 N N . ASN A 1 97 ? 5.254 19.324 -14.002 1.00 36.09 97 ASN A N 1
ATOM 771 C CA . ASN A 1 97 ? 5.084 20.390 -13.014 1.00 36.09 97 ASN A CA 1
ATOM 772 C C . ASN A 1 97 ? 5.914 21.629 -13.375 1.00 36.09 97 ASN A C 1
ATOM 774 O O . ASN A 1 97 ? 7.085 21.755 -13.028 1.00 36.09 97 ASN A O 1
ATOM 778 N N . SER A 1 98 ? 5.254 22.552 -14.061 1.00 41.75 98 SER A N 1
ATOM 779 C CA . SER A 1 98 ? 5.696 23.917 -14.313 1.00 41.75 98 SER A CA 1
ATOM 780 C C . SER A 1 98 ? 4.573 24.857 -13.888 1.00 41.75 98 SER A C 1
ATOM 782 O O . SER A 1 98 ? 4.324 25.874 -14.519 1.00 41.75 98 SER A O 1
ATOM 784 N N . GLN A 1 99 ? 3.844 24.495 -12.831 1.00 34.84 99 GLN A N 1
ATOM 785 C CA . GLN A 1 99 ? 2.800 25.321 -12.241 1.00 34.84 99 GLN A CA 1
ATOM 786 C C . GLN A 1 99 ? 2.977 25.341 -10.724 1.00 34.84 99 GLN A C 1
ATOM 788 O O . GLN A 1 99 ? 2.287 24.667 -9.968 1.00 34.84 99 GLN A O 1
ATOM 793 N N . GLY A 1 100 ? 3.934 26.150 -10.272 1.00 32.66 100 GLY A N 1
ATOM 794 C CA . GLY A 1 100 ? 3.815 26.793 -8.971 1.00 32.66 100 GLY A CA 1
ATOM 795 C C . GLY A 1 100 ? 2.905 28.006 -9.137 1.00 32.66 100 GLY A C 1
ATOM 796 O O . GLY A 1 100 ? 3.377 29.080 -9.497 1.00 32.66 100 GLY A O 1
ATOM 797 N N . LEU A 1 101 ? 1.600 27.835 -8.928 1.00 29.09 101 LEU A N 1
ATOM 798 C CA . LEU A 1 101 ? 0.674 28.959 -8.808 1.00 29.09 101 LEU A CA 1
ATOM 799 C C . LEU A 1 101 ? 0.806 29.554 -7.400 1.00 29.09 101 LEU A C 1
ATOM 801 O O . LEU A 1 101 ? 0.374 28.954 -6.419 1.00 29.09 101 LEU A O 1
ATOM 805 N N . LEU A 1 102 ? 1.383 30.753 -7.310 1.00 35.28 102 LEU A N 1
ATOM 806 C CA . LEU A 1 102 ? 1.135 31.683 -6.208 1.00 35.28 102 LEU A CA 1
ATOM 807 C C . LEU A 1 102 ? 0.206 32.804 -6.700 1.00 35.28 102 LEU A C 1
ATOM 809 O O . LEU A 1 102 ? 0.259 33.176 -7.878 1.00 35.28 102 LEU A O 1
ATOM 813 N N . PRO A 1 103 ? -0.642 33.362 -5.820 1.00 38.81 103 PRO A N 1
ATOM 814 C CA . PRO A 1 103 ? -1.582 34.405 -6.187 1.00 38.81 103 PRO A CA 1
ATOM 815 C C . PRO A 1 103 ? -0.814 35.716 -6.347 1.00 38.81 103 PRO A C 1
ATOM 817 O O . PRO A 1 103 ? -0.504 36.373 -5.360 1.00 38.81 103 PRO A O 1
ATOM 820 N N . ASN A 1 104 ? -0.430 36.028 -7.586 1.00 36.56 104 ASN A N 1
ATOM 821 C CA . ASN A 1 104 ? -0.297 37.360 -8.194 1.00 36.56 104 ASN A CA 1
ATOM 822 C C . ASN A 1 104 ? 0.598 37.232 -9.434 1.00 36.56 104 ASN A C 1
ATOM 824 O O . ASN A 1 104 ? 1.800 37.005 -9.326 1.00 36.56 104 ASN A O 1
ATOM 828 N N . GLY A 1 105 ? -0.018 37.340 -10.614 1.00 40.75 105 GLY A N 1
ATOM 829 C CA . GLY A 1 105 ? 0.571 37.033 -11.918 1.00 40.75 105 GLY A CA 1
ATOM 830 C C . GLY A 1 105 ? 1.878 37.763 -12.238 1.00 40.75 105 GLY A C 1
ATOM 831 O O . GLY A 1 105 ? 1.869 38.884 -12.741 1.00 40.75 105 GLY A O 1
ATOM 832 N N . GLY A 1 106 ? 2.998 37.070 -12.035 1.00 32.22 106 GLY A N 1
ATOM 833 C CA . GLY A 1 106 ? 4.328 37.470 -12.478 1.00 32.22 106 GLY A CA 1
ATOM 834 C C . GLY A 1 106 ? 5.099 36.257 -12.994 1.00 32.22 106 GLY A C 1
ATOM 835 O O . GLY A 1 106 ? 5.287 35.282 -12.270 1.00 32.22 106 GLY A O 1
ATOM 836 N N . TYR A 1 107 ? 5.531 36.307 -14.255 1.00 35.81 107 TYR A N 1
ATOM 837 C CA . TYR A 1 107 ? 6.345 35.268 -14.885 1.00 35.81 107 TYR A CA 1
ATOM 838 C C . TYR A 1 107 ? 7.729 35.193 -14.223 1.00 35.81 107 TYR A C 1
ATOM 840 O O . TYR A 1 107 ? 8.488 36.163 -14.242 1.00 35.81 107 TYR A O 1
ATOM 848 N N . MET A 1 108 ? 8.089 34.029 -13.680 1.00 31.12 108 MET A N 1
ATOM 849 C CA . MET A 1 108 ? 9.467 33.728 -13.291 1.00 31.12 108 MET A CA 1
ATOM 850 C C . MET A 1 108 ? 10.251 33.285 -14.530 1.00 31.12 108 MET A C 1
ATOM 852 O O . MET A 1 108 ? 9.990 32.229 -15.103 1.00 31.12 108 MET A O 1
ATOM 856 N N . HIS A 1 109 ? 11.251 34.073 -14.926 1.00 37.53 109 HIS A N 1
ATOM 857 C CA . HIS A 1 109 ? 12.322 33.593 -15.794 1.00 37.53 109 HIS A CA 1
ATOM 858 C C . HIS A 1 109 ? 13.000 32.391 -15.125 1.00 37.53 109 HIS A C 1
ATOM 860 O O . HIS A 1 109 ? 13.661 32.538 -14.095 1.00 37.53 109 HIS A O 1
ATOM 866 N N . VAL A 1 110 ? 12.873 31.207 -15.728 1.00 36.59 110 VAL A N 1
ATOM 867 C CA . VAL A 1 110 ? 13.689 30.047 -15.367 1.00 36.59 110 VAL A CA 1
ATOM 868 C C . VAL A 1 110 ? 15.137 30.420 -15.657 1.00 36.59 110 VAL A C 1
ATOM 870 O O . VAL A 1 110 ? 15.560 30.534 -16.810 1.00 36.59 110 VAL A O 1
ATOM 873 N N . LYS A 1 111 ? 15.906 30.668 -14.599 1.00 38.06 111 LYS A N 1
ATOM 874 C CA . LYS A 1 111 ? 17.346 30.860 -14.701 1.00 38.06 111 LYS A CA 1
ATOM 875 C C . LYS A 1 111 ? 17.910 29.517 -15.163 1.00 38.06 111 LYS A C 1
ATOM 877 O O . LYS A 1 111 ? 18.025 28.595 -14.360 1.00 38.06 111 LYS A O 1
ATOM 882 N N . LYS A 1 112 ? 18.207 29.391 -16.466 1.00 39.25 112 LYS A N 1
ATOM 883 C CA . LYS A 1 112 ? 19.062 28.320 -16.998 1.00 39.25 112 LYS A CA 1
ATOM 884 C C . LYS A 1 112 ? 20.210 28.158 -16.004 1.00 39.25 112 LYS A C 1
ATOM 886 O O . LYS A 1 112 ? 20.896 29.143 -15.726 1.00 39.25 112 LYS A O 1
ATOM 891 N N . MET A 1 113 ? 20.411 26.958 -15.463 1.00 41.75 113 MET A N 1
ATOM 892 C CA . MET A 1 113 ? 21.674 26.627 -14.809 1.00 41.75 113 MET A CA 1
ATOM 893 C C . MET A 1 113 ? 22.737 26.618 -15.908 1.00 41.75 113 MET A C 1
ATOM 895 O O . MET A 1 113 ? 23.076 25.589 -16.479 1.00 41.75 113 MET A O 1
ATOM 899 N N . SER A 1 114 ? 23.186 27.809 -16.293 1.00 51.03 114 SER A N 1
ATOM 900 C CA . SER A 1 114 ? 24.330 27.991 -17.159 1.00 51.03 114 SER A CA 1
ATOM 901 C C . SER A 1 114 ? 25.534 27.548 -16.348 1.00 51.03 114 SER A C 1
ATOM 903 O O . SER A 1 114 ? 25.949 28.242 -15.416 1.00 51.03 114 SER A O 1
ATOM 905 N N . VAL A 1 115 ? 26.072 26.379 -16.682 1.00 53.62 115 VAL A N 1
ATOM 906 C CA . VAL A 1 115 ? 27.425 26.017 -16.273 1.00 53.62 115 VAL A CA 1
ATOM 907 C C . VAL A 1 115 ? 28.328 27.181 -16.710 1.00 53.62 115 VAL A C 1
ATOM 909 O O . VAL A 1 115 ? 28.223 27.609 -17.862 1.00 53.62 115 VAL A O 1
ATOM 912 N N . PRO A 1 116 ? 29.164 27.758 -15.830 1.00 56.59 116 PRO A N 1
ATOM 913 C CA . PRO A 1 116 ? 29.973 28.931 -16.147 1.00 56.59 116 PRO A CA 1
ATOM 914 C C . PRO A 1 116 ? 31.198 28.530 -16.984 1.00 56.59 116 PRO A C 1
ATOM 916 O O . PRO A 1 116 ? 32.337 28.816 -16.629 1.00 56.59 116 PRO A O 1
ATOM 919 N N . LEU A 1 117 ? 30.978 27.819 -18.089 1.00 57.47 117 LEU A N 1
ATOM 920 C CA . LEU A 1 117 ? 32.011 27.474 -19.052 1.00 57.47 117 LEU A CA 1
ATOM 921 C C . LEU A 1 117 ? 31.931 28.474 -20.197 1.00 57.47 117 LEU A C 1
ATOM 923 O O . LEU A 1 117 ? 30.890 28.641 -20.832 1.00 57.47 117 LEU A O 1
ATOM 927 N N . LYS A 1 118 ? 33.039 29.176 -20.444 1.00 78.88 118 LYS A N 1
ATOM 928 C CA . LYS A 1 118 ? 33.147 30.059 -21.606 1.00 78.88 118 LYS A CA 1
ATOM 929 C C . LYS A 1 118 ? 32.960 29.214 -22.877 1.00 78.88 118 LYS A C 1
ATOM 931 O O . LYS A 1 118 ? 33.506 28.112 -22.934 1.00 78.88 118 LYS A O 1
ATOM 936 N N . PRO A 1 119 ? 32.256 29.713 -23.904 1.00 73.50 119 PRO A N 1
ATOM 937 C CA . PRO A 1 119 ? 32.014 28.963 -25.140 1.00 73.50 119 PRO A CA 1
ATOM 938 C C . PRO A 1 119 ? 33.310 28.503 -25.832 1.00 73.50 119 PRO A C 1
ATOM 940 O O . PRO A 1 119 ? 33.344 27.436 -26.434 1.00 73.50 119 PRO A O 1
ATOM 943 N N . GLU A 1 120 ? 34.407 29.243 -25.660 1.00 77.31 120 GLU A N 1
ATOM 944 C CA . GLU A 1 120 ? 35.746 28.868 -26.141 1.00 77.31 120 GLU A CA 1
ATOM 945 C C . GLU A 1 120 ? 36.282 27.573 -25.504 1.00 77.31 120 GLU A C 1
ATOM 947 O O . GLU A 1 120 ? 36.918 26.770 -26.182 1.00 77.31 120 GLU A O 1
ATOM 952 N N . LEU A 1 121 ? 36.006 27.342 -24.215 1.00 75.94 121 LEU A N 1
ATOM 953 C CA . LEU A 1 121 ? 36.428 26.129 -23.504 1.00 75.94 121 LEU A CA 1
ATOM 954 C C . LEU A 1 121 ? 35.622 24.907 -23.952 1.00 75.94 121 LEU A C 1
ATOM 956 O O . LEU A 1 121 ? 36.172 23.813 -24.025 1.00 75.94 121 LEU A O 1
ATOM 960 N N . LEU A 1 122 ? 34.340 25.092 -24.279 1.00 77.12 122 LEU A N 1
ATOM 961 C CA . LEU A 1 122 ? 33.497 24.016 -24.806 1.00 77.12 122 LEU A CA 1
ATOM 962 C C . LEU A 1 122 ? 33.984 23.551 -26.180 1.00 77.12 122 LEU A C 1
ATOM 964 O O . LEU A 1 122 ? 34.109 22.351 -26.396 1.00 77.12 122 LEU A O 1
ATOM 968 N N . ALA A 1 123 ? 34.351 24.487 -27.060 1.00 78.06 123 ALA A N 1
ATOM 969 C CA . ALA A 1 123 ? 34.921 24.154 -28.364 1.00 78.06 123 ALA A CA 1
ATOM 970 C C . ALA A 1 123 ? 36.258 23.399 -28.236 1.00 78.06 123 ALA A C 1
ATOM 972 O O . ALA A 1 123 ? 36.496 22.422 -28.942 1.00 78.06 123 ALA A O 1
ATOM 973 N N . GLN A 1 124 ? 37.126 23.806 -27.301 1.00 81.06 124 GLN A N 1
ATOM 974 C CA . GLN A 1 124 ? 38.383 23.092 -27.036 1.00 81.06 124 GLN A CA 1
ATOM 975 C C . GLN A 1 124 ? 38.143 21.681 -26.485 1.00 81.06 124 GLN A C 1
ATOM 977 O O . GLN A 1 124 ? 38.838 20.740 -26.868 1.00 81.06 124 GLN A O 1
ATOM 982 N N . LEU A 1 125 ? 37.146 21.526 -25.612 1.00 82.56 125 LEU A N 1
ATOM 983 C CA . LEU A 1 125 ? 36.773 20.240 -25.036 1.00 82.56 125 LEU A CA 1
ATOM 984 C C . LEU A 1 125 ? 36.208 19.285 -26.100 1.00 82.56 125 LEU A C 1
ATOM 986 O O . LEU A 1 125 ? 36.547 18.105 -26.110 1.00 82.56 125 LEU A O 1
ATOM 990 N N . GLU A 1 126 ? 35.398 19.796 -27.024 1.00 81.00 126 GLU A N 1
ATOM 991 C CA . GLU A 1 126 ? 34.847 19.029 -28.145 1.00 81.00 126 GLU A CA 1
ATOM 992 C C . GLU A 1 126 ? 35.950 18.523 -29.087 1.00 81.00 126 GLU A C 1
ATOM 994 O O . GLU A 1 126 ? 35.989 17.341 -29.433 1.00 81.00 126 GLU A O 1
ATOM 999 N N . VAL A 1 127 ? 36.915 19.383 -29.431 1.00 85.44 127 VAL A N 1
ATOM 1000 C CA . VAL A 1 127 ? 38.096 18.990 -30.219 1.00 85.44 127 VAL A CA 1
ATOM 1001 C C . VAL A 1 127 ? 38.906 17.912 -29.498 1.00 85.44 127 VAL A C 1
ATOM 1003 O O . VAL A 1 127 ? 39.344 16.941 -30.122 1.00 85.44 127 VAL A O 1
ATOM 1006 N N . PHE A 1 128 ? 39.081 18.045 -28.183 1.00 83.88 128 PHE A N 1
ATOM 1007 C CA . PHE A 1 128 ? 39.780 17.052 -27.375 1.00 83.88 128 PHE A CA 1
ATOM 1008 C C . PHE A 1 128 ? 39.053 15.698 -27.377 1.00 83.88 128 PHE A C 1
ATOM 1010 O O . PHE A 1 128 ? 39.684 14.679 -27.654 1.00 83.88 128 PHE A O 1
ATOM 1017 N N . PHE A 1 129 ? 37.733 15.668 -27.168 1.00 83.06 129 PHE A N 1
ATOM 1018 C CA . PHE A 1 129 ? 36.959 14.422 -27.210 1.00 83.06 129 PHE A CA 1
ATOM 1019 C C . PHE A 1 129 ? 37.017 13.742 -28.580 1.00 83.06 129 PHE A C 1
ATOM 1021 O O . PHE A 1 129 ? 37.255 12.536 -28.643 1.00 83.06 129 PHE A O 1
ATOM 1028 N N . ASN A 1 130 ? 36.906 14.504 -29.670 1.00 80.81 130 ASN A N 1
ATOM 1029 C CA . ASN A 1 130 ? 37.069 13.972 -31.027 1.00 80.81 130 ASN A CA 1
ATOM 1030 C C . ASN A 1 130 ? 38.477 13.385 -31.248 1.00 80.81 130 ASN A C 1
ATOM 1032 O O . ASN A 1 130 ? 38.640 12.340 -31.884 1.00 80.81 130 ASN A O 1
ATOM 1036 N N . THR A 1 131 ? 39.502 14.008 -30.661 1.00 80.00 131 THR A N 1
ATOM 1037 C CA . THR A 1 131 ? 40.883 13.505 -30.705 1.00 80.00 131 THR A CA 1
ATOM 1038 C C . THR A 1 131 ? 41.033 12.205 -29.908 1.00 80.00 131 THR A C 1
ATOM 1040 O O . THR A 1 131 ? 41.661 11.267 -30.394 1.00 80.00 131 THR A O 1
ATOM 1043 N N . CYS A 1 132 ? 40.409 12.095 -28.731 1.00 77.12 132 CYS A N 1
ATOM 1044 C CA . CYS A 1 132 ? 40.394 10.864 -27.934 1.00 77.12 132 CYS A CA 1
ATOM 1045 C C . CYS A 1 132 ? 39.626 9.723 -28.613 1.00 77.12 132 CYS A C 1
ATOM 1047 O O . CYS A 1 132 ? 40.043 8.573 -28.507 1.00 77.12 132 CYS A O 1
ATOM 1049 N N . MET A 1 133 ? 38.540 10.026 -29.332 1.00 75.12 133 MET A N 1
ATOM 1050 C CA . MET A 1 133 ? 37.818 9.031 -30.135 1.00 75.12 133 MET A CA 1
ATOM 1051 C C . MET A 1 133 ? 38.666 8.515 -31.301 1.00 75.12 133 MET A C 1
ATOM 1053 O O . MET A 1 133 ? 38.606 7.335 -31.633 1.00 75.12 133 MET A O 1
ATOM 1057 N N . THR A 1 134 ? 39.490 9.383 -31.893 1.00 78.44 134 THR A N 1
ATOM 1058 C CA . THR A 1 134 ? 40.384 9.020 -33.004 1.00 78.44 134 THR A CA 1
ATOM 1059 C C . THR A 1 134 ? 41.643 8.294 -32.518 1.00 78.44 134 THR A C 1
ATOM 1061 O O . THR A 1 134 ? 42.175 7.434 -33.216 1.00 78.44 134 THR A O 1
ATOM 1064 N N . ASN A 1 135 ? 42.131 8.617 -31.316 1.00 78.38 135 ASN A N 1
ATOM 1065 C CA . ASN A 1 135 ? 43.302 7.992 -30.711 1.00 78.38 135 ASN A CA 1
ATOM 1066 C C . ASN A 1 135 ? 43.065 7.667 -29.219 1.00 78.38 135 ASN A C 1
ATOM 1068 O O . ASN A 1 135 ? 43.426 8.460 -28.339 1.00 78.38 135 ASN A O 1
ATOM 1072 N N . PRO A 1 136 ? 42.526 6.472 -28.913 1.00 73.12 136 PRO A N 1
ATOM 1073 C CA . PRO A 1 136 ? 42.215 6.049 -27.543 1.00 73.12 136 PRO A CA 1
ATOM 1074 C C . PRO A 1 136 ? 43.437 5.938 -26.620 1.00 73.12 136 PRO A C 1
ATOM 1076 O O . PRO A 1 136 ? 43.292 5.935 -25.398 1.00 73.12 136 PRO A O 1
ATOM 1079 N N . SER A 1 137 ? 44.653 5.880 -27.178 1.00 74.38 137 SER A N 1
ATOM 1080 C CA . SER A 1 137 ? 45.889 5.758 -26.395 1.00 74.38 137 SER A CA 1
ATOM 1081 C C . SER A 1 137 ? 46.189 6.991 -25.527 1.00 74.38 137 SER A C 1
ATOM 1083 O O . SER A 1 137 ? 46.873 6.869 -24.512 1.00 74.38 137 SER A O 1
ATOM 1085 N N . LEU A 1 138 ? 45.620 8.158 -25.862 1.00 72.38 138 LEU A N 1
ATOM 1086 C CA . LEU A 1 138 ? 45.767 9.403 -25.095 1.00 72.38 138 LEU A CA 1
ATOM 1087 C C . LEU A 1 138 ? 45.172 9.298 -23.684 1.00 72.38 138 LEU A C 1
ATOM 1089 O O . LEU A 1 138 ? 45.721 9.861 -22.741 1.00 72.38 138 LEU A O 1
ATOM 1093 N N . LEU A 1 139 ? 44.103 8.515 -23.507 1.00 72.69 139 LEU A N 1
ATOM 1094 C CA . LEU A 1 139 ? 43.431 8.334 -22.212 1.00 72.69 139 LEU A CA 1
ATOM 1095 C C . LEU A 1 139 ? 44.273 7.545 -21.191 1.00 72.69 139 LEU A C 1
ATOM 1097 O O . LEU A 1 139 ? 43.926 7.500 -20.011 1.00 72.69 139 LEU A O 1
ATOM 1101 N N . TYR A 1 140 ? 45.380 6.939 -21.633 1.00 74.50 140 TYR A N 1
ATOM 1102 C CA . TYR A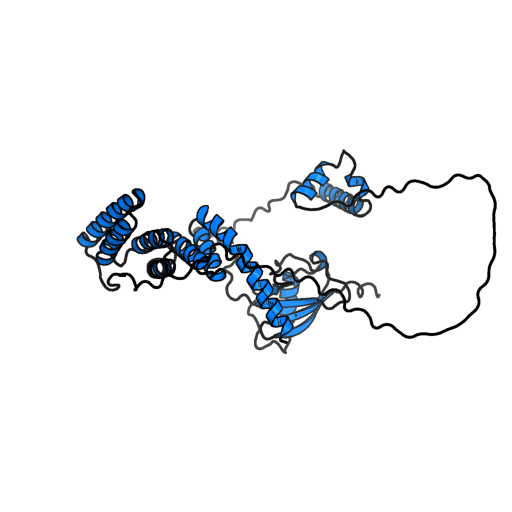 1 140 ? 46.329 6.214 -20.785 1.00 74.50 140 TYR A CA 1
ATOM 1103 C C . TYR A 1 140 ? 47.468 7.092 -20.255 1.00 74.50 140 TYR A C 1
ATOM 1105 O O . TYR A 1 140 ? 48.242 6.636 -19.412 1.00 74.50 140 TYR A O 1
ATOM 1113 N N . GLN A 1 141 ? 47.580 8.345 -20.706 1.00 79.12 141 GLN A N 1
ATOM 1114 C CA . GLN A 1 141 ? 48.561 9.274 -20.155 1.00 79.12 141 GLN A CA 1
ATOM 1115 C C . GLN A 1 141 ? 48.158 9.714 -18.734 1.00 79.12 141 GLN A C 1
ATOM 1117 O O . GLN A 1 141 ? 46.971 9.912 -18.452 1.00 79.12 141 GLN A O 1
ATOM 1122 N N . PRO A 1 142 ? 49.129 9.903 -17.819 1.00 74.00 142 PRO A N 1
ATOM 1123 C CA . PRO A 1 142 ? 48.853 10.210 -16.410 1.00 74.00 142 PRO A CA 1
ATOM 1124 C C . PRO A 1 142 ? 48.067 11.519 -16.221 1.00 74.00 142 PRO A C 1
ATOM 1126 O O . PRO A 1 142 ? 47.266 11.636 -15.290 1.00 74.00 142 PRO A O 1
ATOM 1129 N N . GLU A 1 143 ? 48.241 12.464 -17.143 1.00 79.25 143 GLU A N 1
ATOM 1130 C CA . GLU A 1 143 ? 47.605 13.787 -17.171 1.00 79.25 143 GLU A CA 1
ATOM 1131 C C . GLU A 1 143 ? 46.080 13.719 -17.373 1.00 79.25 143 GLU A C 1
ATOM 1133 O O . GLU A 1 143 ? 45.352 14.574 -16.872 1.00 79.25 143 GLU A O 1
ATOM 1138 N N . TYR A 1 144 ? 45.576 12.663 -18.020 1.00 78.81 144 TYR A N 1
ATOM 1139 C CA . TYR A 1 144 ? 44.153 12.479 -18.341 1.00 78.81 144 TYR A CA 1
ATOM 1140 C C . TYR A 1 144 ? 43.467 11.410 -17.479 1.00 78.81 144 TYR A C 1
ATOM 1142 O O . TYR A 1 144 ? 42.316 11.040 -17.716 1.00 78.81 144 TYR A O 1
ATOM 1150 N N . SER A 1 145 ? 44.138 10.945 -16.422 1.00 76.25 145 SER A N 1
ATOM 1151 C CA . SER A 1 145 ? 43.627 9.913 -15.508 1.00 76.25 145 SER A CA 1
ATOM 1152 C C . SER A 1 145 ? 42.293 10.274 -14.830 1.00 76.25 145 SER A C 1
ATOM 1154 O O . SER A 1 145 ? 41.520 9.383 -14.472 1.00 76.25 145 SER A O 1
ATOM 1156 N N . PHE A 1 146 ? 41.976 11.567 -14.691 1.00 81.38 146 PHE A N 1
ATOM 1157 C CA . PHE A 1 146 ? 40.687 12.033 -14.167 1.00 81.38 146 PHE A CA 1
ATOM 1158 C C . PHE A 1 146 ? 39.513 11.718 -15.109 1.00 81.38 146 PHE A C 1
ATOM 1160 O O . PHE A 1 146 ? 38.418 11.423 -14.634 1.00 81.38 146 PHE A O 1
ATOM 1167 N N . ILE A 1 147 ? 39.743 11.714 -16.427 1.00 80.56 147 ILE A N 1
ATOM 1168 C CA . ILE A 1 147 ? 38.726 11.376 -17.434 1.00 80.56 147 ILE A CA 1
ATOM 1169 C C . ILE A 1 147 ? 38.413 9.887 -17.355 1.00 80.56 147 ILE A C 1
ATOM 1171 O O . ILE A 1 147 ? 37.249 9.505 -17.370 1.00 80.56 147 ILE A O 1
ATOM 1175 N N . LYS A 1 148 ? 39.436 9.047 -17.171 1.00 75.19 148 LYS A N 1
ATOM 1176 C CA . LYS A 1 148 ? 39.246 7.611 -16.954 1.00 75.19 148 LYS A CA 1
ATOM 1177 C C . LYS A 1 148 ? 38.361 7.328 -15.735 1.00 75.19 148 LYS A C 1
ATOM 1179 O O . LYS A 1 148 ? 37.386 6.597 -15.863 1.00 75.19 148 LYS A O 1
ATOM 1184 N N . LYS A 1 149 ? 38.633 7.976 -14.595 1.00 79.50 149 LYS A N 1
ATOM 1185 C CA . LYS A 1 149 ? 37.789 7.861 -13.389 1.00 79.50 149 LYS A CA 1
ATOM 1186 C C . LYS A 1 149 ? 36.356 8.339 -13.627 1.00 79.50 149 LYS A C 1
ATOM 1188 O O . LYS A 1 149 ? 35.422 7.744 -13.105 1.00 79.50 149 LYS A O 1
ATOM 1193 N N . PHE A 1 150 ? 36.184 9.406 -14.407 1.00 80.25 150 PHE A N 1
ATOM 1194 C CA . PHE A 1 150 ? 34.866 9.915 -14.780 1.00 80.25 150 PHE A CA 1
ATOM 1195 C C . PHE A 1 150 ? 34.087 8.903 -15.633 1.00 80.25 150 PHE A C 1
ATOM 1197 O O . PHE A 1 150 ? 32.926 8.632 -15.345 1.00 80.25 150 PHE A O 1
ATOM 1204 N N . VAL A 1 151 ? 34.729 8.297 -16.636 1.00 80.19 151 VAL A N 1
ATOM 1205 C CA . VAL A 1 151 ? 34.109 7.264 -17.482 1.00 80.19 151 VAL A CA 1
ATOM 1206 C C . VAL A 1 151 ? 33.748 6.019 -16.665 1.00 80.19 151 VAL A C 1
ATOM 1208 O O . VAL A 1 151 ? 32.640 5.506 -16.802 1.00 80.19 151 VAL A O 1
ATOM 1211 N N . GLU A 1 152 ? 34.632 5.576 -15.768 1.00 79.69 152 GLU A N 1
ATOM 1212 C CA . GLU A 1 152 ? 34.387 4.429 -14.882 1.00 79.69 152 GLU A CA 1
ATOM 1213 C C . GLU A 1 152 ? 33.248 4.691 -13.879 1.00 79.69 152 GLU A C 1
ATOM 1215 O O . GLU A 1 152 ? 32.449 3.793 -13.625 1.00 79.69 152 GLU A O 1
ATOM 1220 N N . TYR A 1 153 ? 33.114 5.918 -13.357 1.00 79.44 153 TYR A N 1
ATOM 1221 C CA . TYR A 1 153 ? 32.024 6.300 -12.445 1.00 79.44 153 TYR A CA 1
ATOM 1222 C C . TYR A 1 153 ? 30.634 6.137 -13.080 1.00 79.44 153 TYR A C 1
ATOM 1224 O O . TYR A 1 153 ? 29.690 5.738 -12.404 1.00 79.44 153 TYR A O 1
ATOM 1232 N N . PHE A 1 154 ? 30.514 6.389 -14.387 1.00 75.56 154 PHE A N 1
ATOM 1233 C CA . PHE A 1 154 ? 29.280 6.176 -15.150 1.00 75.56 154 PHE A CA 1
ATOM 1234 C C . PHE A 1 154 ? 29.196 4.783 -15.803 1.00 75.56 154 PHE A C 1
ATOM 1236 O O . PHE A 1 154 ? 28.319 4.544 -16.631 1.00 75.56 154 PHE A O 1
ATOM 1243 N N . GLY A 1 155 ? 30.087 3.854 -15.438 1.00 66.06 155 GLY A N 1
ATOM 1244 C CA . GLY A 1 155 ? 30.058 2.462 -15.897 1.00 66.06 155 GLY A CA 1
ATOM 1245 C C . GLY A 1 155 ? 30.646 2.213 -17.292 1.00 66.06 155 GLY A C 1
ATOM 1246 O O . GLY A 1 155 ? 30.478 1.122 -17.835 1.00 66.06 155 GLY A O 1
ATOM 1247 N N . GLY A 1 156 ? 31.342 3.186 -17.887 1.00 75.31 156 GLY A N 1
ATOM 1248 C CA . GLY A 1 156 ? 32.015 3.027 -19.178 1.00 75.31 156 GLY A CA 1
ATOM 1249 C C . GLY A 1 156 ? 33.329 2.238 -19.075 1.00 75.31 156 GLY A C 1
ATOM 1250 O O . GLY A 1 156 ? 34.041 2.317 -18.075 1.00 75.31 156 GLY A O 1
ATOM 1251 N N . ARG A 1 157 ? 33.685 1.488 -20.129 1.00 70.19 157 ARG A N 1
ATOM 1252 C CA . ARG A 1 157 ? 34.946 0.724 -20.232 1.00 70.19 157 ARG A CA 1
ATOM 1253 C C . ARG A 1 157 ? 35.831 1.292 -21.346 1.00 70.19 157 ARG A C 1
ATOM 1255 O O . ARG A 1 157 ? 35.338 1.559 -22.437 1.00 70.19 157 ARG A O 1
ATOM 1262 N N . ILE A 1 158 ? 37.133 1.453 -21.086 1.00 71.12 158 ILE A N 1
ATOM 1263 C CA . ILE A 1 158 ? 38.119 1.950 -22.068 1.00 71.12 158 ILE A CA 1
ATOM 1264 C C . ILE A 1 158 ? 38.870 0.754 -22.700 1.00 71.12 158 ILE A C 1
ATOM 1266 O O . ILE A 1 158 ? 39.347 -0.096 -21.943 1.00 71.12 158 ILE A O 1
ATOM 1270 N N . PRO A 1 159 ? 38.998 0.660 -24.042 1.00 66.31 159 PRO A N 1
ATOM 1271 C CA . PRO A 1 159 ? 39.669 -0.456 -24.729 1.00 66.31 159 PRO A CA 1
ATOM 1272 C C . PRO A 1 159 ? 41.169 -0.561 -24.410 1.00 66.31 159 PRO A C 1
ATOM 1274 O O . PRO A 1 159 ? 41.888 0.420 -24.572 1.00 66.31 159 PRO A O 1
ATOM 1277 N N . SER A 1 160 ? 41.657 -1.744 -24.018 1.00 59.28 160 SER A N 1
ATOM 1278 C CA . SER A 1 160 ? 43.057 -2.002 -23.631 1.00 59.28 160 SER A CA 1
ATOM 1279 C C . SER A 1 160 ? 44.078 -1.711 -24.746 1.00 59.28 160 SER A C 1
ATOM 1281 O O . SER A 1 160 ? 43.842 -2.009 -25.916 1.00 59.28 160 SER A O 1
ATOM 1283 N N . GLN A 1 161 ? 45.246 -1.152 -24.386 1.00 57.50 161 GLN A N 1
ATOM 1284 C CA . GLN A 1 161 ? 46.340 -0.878 -25.329 1.00 57.50 161 GLN A CA 1
ATOM 1285 C C . GLN A 1 161 ? 46.820 -2.176 -25.999 1.00 57.50 161 GLN A C 1
ATOM 1287 O O . GLN A 1 161 ? 47.419 -3.032 -25.349 1.00 57.50 161 GLN A O 1
ATOM 1292 N N . GLN A 1 162 ? 46.598 -2.309 -27.308 1.00 46.25 162 GLN A N 1
ATOM 1293 C CA . GLN A 1 162 ? 47.270 -3.322 -28.119 1.00 46.25 162 GLN A CA 1
ATOM 1294 C C . GLN A 1 162 ? 48.768 -2.995 -28.182 1.00 46.25 162 GLN A C 1
ATOM 1296 O O . GLN A 1 162 ? 49.172 -1.948 -28.688 1.00 46.25 162 GLN A O 1
ATOM 1301 N N . SER A 1 163 ? 49.603 -3.892 -27.662 1.00 34.50 163 SER A N 1
ATOM 1302 C CA . SER A 1 163 ? 51.052 -3.854 -27.835 1.00 34.50 163 SER A CA 1
ATOM 1303 C C . SER A 1 163 ? 51.410 -4.294 -29.257 1.00 34.50 163 SER A C 1
ATOM 1305 O O . SER A 1 163 ? 51.602 -5.480 -29.517 1.00 34.50 163 SER A O 1
ATOM 1307 N N . SER A 1 164 ? 51.505 -3.352 -30.189 1.00 34.62 164 SER A N 1
ATOM 1308 C CA . SER A 1 164 ? 52.197 -3.572 -31.459 1.00 34.62 164 SER A CA 1
ATOM 1309 C C . SER A 1 164 ? 53.565 -2.901 -31.399 1.00 34.62 164 SER A C 1
ATOM 1311 O O . SER A 1 164 ? 53.667 -1.689 -31.558 1.00 34.62 164 SER A O 1
ATOM 1313 N N . ASN A 1 165 ? 54.610 -3.688 -31.166 1.00 29.64 165 ASN A N 1
ATOM 1314 C CA . ASN A 1 165 ? 55.978 -3.349 -31.545 1.00 29.64 165 ASN A CA 1
ATOM 1315 C C . ASN A 1 165 ? 56.737 -4.658 -31.766 1.00 29.64 165 ASN A C 1
ATOM 1317 O O . ASN A 1 165 ? 57.095 -5.319 -30.802 1.00 29.64 165 ASN A O 1
ATOM 1321 N N . GLU A 1 166 ? 56.940 -5.043 -33.027 1.00 28.67 166 GLU A N 1
ATOM 1322 C CA . GLU A 1 166 ? 58.291 -5.114 -33.600 1.00 28.67 166 GLU A CA 1
ATOM 1323 C C . GLU A 1 166 ? 58.285 -5.604 -35.058 1.00 28.67 166 GLU A C 1
ATOM 1325 O O . GLU A 1 166 ? 57.688 -6.605 -35.444 1.00 28.67 166 GLU A O 1
ATOM 1330 N N . SER A 1 167 ? 59.018 -4.874 -35.887 1.00 28.92 167 SER A N 1
ATOM 1331 C CA . SER A 1 167 ? 59.697 -5.323 -37.108 1.00 28.92 167 SER A CA 1
ATOM 1332 C C . SER A 1 167 ? 60.867 -4.341 -37.307 1.00 28.92 167 SER A C 1
ATOM 1334 O O . SER A 1 167 ? 60.724 -3.199 -36.860 1.00 28.92 167 SER A O 1
ATOM 1336 N N . PRO A 1 168 ? 61.964 -4.621 -38.045 1.00 40.53 168 PRO A N 1
ATOM 1337 C CA . PRO A 1 168 ? 62.542 -5.882 -38.536 1.00 40.53 168 PRO A CA 1
ATOM 1338 C C . PRO A 1 168 ? 64.078 -5.988 -38.283 1.00 40.53 168 PRO A C 1
ATOM 1340 O O . PRO A 1 168 ? 64.783 -4.984 -38.342 1.00 40.53 168 PRO A O 1
ATOM 1343 N N . THR A 1 169 ? 64.668 -7.188 -38.178 1.00 25.05 169 THR A N 1
ATOM 1344 C CA . THR A 1 169 ? 66.126 -7.376 -38.412 1.00 25.05 169 THR A CA 1
ATOM 1345 C C . THR A 1 169 ? 66.480 -8.761 -38.968 1.00 25.05 169 THR A C 1
ATOM 1347 O O . THR A 1 169 ? 65.850 -9.769 -38.677 1.00 25.05 169 THR A O 1
ATOM 1350 N N . LYS A 1 170 ? 67.483 -8.757 -39.857 1.00 27.20 170 LYS A N 1
ATOM 1351 C CA . LYS A 1 170 ? 67.956 -9.840 -40.739 1.00 27.20 170 LYS A CA 1
ATOM 1352 C C . LYS A 1 170 ? 69.002 -10.774 -40.097 1.00 27.20 170 LYS A C 1
ATOM 1354 O O . LYS A 1 170 ? 69.784 -10.314 -39.272 1.00 27.20 170 LYS A O 1
ATOM 1359 N N . LYS A 1 171 ? 69.148 -11.939 -40.765 1.00 24.97 171 LYS A N 1
ATOM 1360 C CA . LYS A 1 171 ? 70.238 -12.959 -40.793 1.00 24.97 171 LYS A CA 1
ATOM 1361 C C . LYS A 1 171 ? 70.093 -14.065 -39.736 1.00 24.97 171 LYS A C 1
ATOM 1363 O O . LYS A 1 171 ? 69.846 -13.750 -38.587 1.00 24.97 171 LYS A O 1
ATOM 1368 N N . SER A 1 172 ? 70.262 -15.354 -40.031 1.00 24.72 172 SER A N 1
ATOM 1369 C CA . SER A 1 172 ? 70.716 -16.097 -41.225 1.00 24.72 172 SER A CA 1
ATOM 1370 C C . SER A 1 172 ? 70.548 -17.601 -40.941 1.00 24.72 172 SER A C 1
ATOM 1372 O O . SER A 1 172 ? 70.717 -17.968 -39.786 1.00 24.72 172 SER A O 1
ATOM 1374 N N . GLU A 1 173 ? 70.309 -18.397 -41.999 1.00 24.81 173 GLU A N 1
ATOM 1375 C CA . GLU A 1 173 ? 70.721 -19.814 -42.211 1.00 24.81 173 GLU A CA 1
ATOM 1376 C C . GLU A 1 173 ? 70.225 -20.855 -41.167 1.00 24.81 173 GLU A C 1
ATOM 1378 O O . GLU A 1 173 ? 70.438 -20.718 -39.974 1.00 24.81 173 GLU A O 1
ATOM 1383 N N . ASP A 1 174 ? 69.510 -21.930 -41.525 1.00 24.38 174 ASP A N 1
ATOM 1384 C CA . ASP A 1 174 ? 69.989 -22.989 -42.419 1.00 24.38 174 ASP A CA 1
ATOM 1385 C C . ASP A 1 174 ? 68.862 -23.940 -42.928 1.00 24.38 174 ASP A C 1
ATOM 1387 O O . ASP A 1 174 ? 67.835 -24.134 -42.280 1.00 24.38 174 ASP A O 1
ATOM 1391 N N . ALA A 1 175 ? 69.123 -24.497 -44.117 1.00 25.86 175 ALA A N 1
ATOM 1392 C CA . ALA A 1 175 ? 68.615 -25.677 -44.847 1.00 25.86 175 ALA A CA 1
ATOM 1393 C C . ALA A 1 175 ? 67.418 -26.499 -44.294 1.00 25.86 175 ALA A C 1
ATOM 1395 O O . ALA A 1 175 ? 67.481 -27.082 -43.219 1.00 25.86 175 ALA A O 1
ATOM 1396 N N . SER A 1 176 ? 66.326 -26.741 -45.039 1.00 24.72 176 SER A N 1
ATOM 1397 C CA . SER A 1 176 ? 66.138 -27.754 -46.122 1.00 24.72 176 SER A CA 1
ATOM 1398 C C . SER A 1 176 ? 64.746 -28.400 -45.884 1.00 24.72 176 SER A C 1
ATOM 1400 O O . SER A 1 176 ? 64.317 -28.437 -44.742 1.00 24.72 176 SER A O 1
ATOM 1402 N N . ALA A 1 177 ? 63.931 -28.946 -46.791 1.00 26.11 177 ALA A N 1
ATOM 1403 C CA . ALA A 1 177 ? 63.886 -29.146 -48.234 1.00 26.11 177 ALA A CA 1
ATOM 1404 C C . ALA A 1 177 ? 62.456 -29.650 -48.611 1.00 26.11 177 ALA A C 1
ATOM 1406 O O . ALA A 1 177 ? 61.693 -30.043 -47.735 1.00 26.11 177 ALA A O 1
ATOM 1407 N N . PHE A 1 178 ? 62.185 -29.720 -49.927 1.00 27.30 178 PHE A N 1
ATOM 1408 C CA . PHE A 1 178 ? 61.078 -30.398 -50.653 1.00 27.30 178 PHE A CA 1
ATOM 1409 C C . PHE A 1 178 ? 59.729 -29.655 -50.774 1.00 27.30 178 PHE A C 1
ATOM 1411 O O . PHE A 1 178 ? 59.001 -29.491 -49.810 1.00 27.30 178 PHE A O 1
ATOM 1418 N N . LYS A 1 179 ? 59.418 -29.006 -51.912 1.00 28.80 179 LYS A N 1
ATOM 1419 C CA . LYS A 1 179 ? 58.962 -29.492 -53.251 1.00 28.80 179 LYS A CA 1
ATOM 1420 C C . LYS A 1 179 ? 57.514 -30.030 -53.308 1.00 28.80 179 LYS A C 1
ATOM 1422 O O . LYS A 1 179 ? 57.284 -31.212 -53.116 1.00 28.80 179 LYS A O 1
ATOM 1427 N N . LYS A 1 180 ? 56.607 -29.119 -53.696 1.00 25.17 180 LYS A N 1
ATOM 1428 C CA . LYS A 1 180 ? 55.686 -29.133 -54.862 1.00 25.17 180 LYS A CA 1
ATOM 1429 C C . LYS A 1 180 ? 55.082 -30.481 -55.305 1.00 25.17 180 LYS A C 1
ATOM 1431 O O . LYS A 1 180 ? 55.824 -31.298 -55.840 1.00 25.17 180 LYS A O 1
ATOM 1436 N N . ALA A 1 181 ? 53.748 -30.580 -55.282 1.00 28.09 181 ALA A N 1
ATOM 1437 C CA . ALA A 1 181 ? 52.885 -30.884 -56.442 1.00 28.09 181 ALA A CA 1
ATOM 1438 C C . ALA A 1 181 ? 51.411 -31.056 -56.008 1.00 28.09 181 ALA A C 1
ATOM 1440 O O . ALA A 1 181 ? 51.128 -31.851 -55.120 1.00 28.09 181 ALA A O 1
ATOM 1441 N N . GLU A 1 182 ? 50.493 -30.337 -56.662 1.00 30.12 182 GLU A N 1
ATOM 1442 C CA . GLU A 1 182 ? 49.091 -30.762 -56.847 1.00 30.12 182 GLU A CA 1
ATOM 1443 C C . GLU A 1 182 ? 49.055 -31.927 -57.864 1.00 30.12 182 GLU A C 1
ATOM 1445 O O . GLU A 1 182 ? 49.997 -32.046 -58.664 1.00 30.12 182 GLU A O 1
ATOM 1450 N N . PRO A 1 183 ? 48.021 -32.792 -57.854 1.00 35.38 183 PRO A N 1
ATOM 1451 C CA . PRO A 1 183 ? 46.854 -32.511 -58.704 1.00 35.38 183 PRO A CA 1
ATOM 1452 C C . PRO A 1 183 ? 45.476 -32.945 -58.146 1.00 35.38 183 PRO A C 1
ATOM 1454 O O . PRO A 1 183 ? 45.360 -33.896 -57.384 1.00 35.38 183 PRO A O 1
ATOM 1457 N N . GLU A 1 184 ? 44.470 -32.190 -58.596 1.00 28.69 184 GLU A N 1
ATOM 1458 C CA . GLU A 1 184 ? 43.097 -32.524 -59.031 1.00 28.69 184 GLU A CA 1
ATOM 1459 C C . GLU A 1 184 ? 42.218 -33.605 -58.357 1.00 28.69 184 GLU A C 1
ATOM 1461 O O . GLU A 1 184 ? 42.562 -34.778 -58.285 1.00 28.69 184 GLU A O 1
ATOM 1466 N N . LEU A 1 185 ? 40.974 -33.147 -58.123 1.00 29.03 185 LEU A N 1
ATOM 1467 C CA . LEU A 1 185 ? 39.665 -33.821 -58.184 1.00 29.03 185 LEU A CA 1
ATOM 1468 C C . LEU A 1 185 ? 39.335 -34.914 -57.153 1.00 29.03 185 LEU A C 1
ATOM 1470 O O . LEU A 1 185 ? 39.789 -36.041 -57.265 1.00 29.03 185 LEU A O 1
ATOM 1474 N N . GLU A 1 186 ? 38.373 -34.617 -56.272 1.00 30.94 186 GLU A N 1
ATOM 1475 C CA . GLU A 1 186 ? 37.041 -35.247 -56.314 1.00 30.94 186 GLU A CA 1
ATOM 1476 C C . GLU A 1 186 ? 36.045 -34.500 -55.405 1.00 30.94 186 GLU A C 1
ATOM 1478 O O . GLU A 1 186 ? 36.391 -33.922 -54.379 1.00 30.94 186 GLU A O 1
ATOM 1483 N N . SER A 1 187 ? 34.811 -34.434 -55.888 1.00 35.81 187 SER A N 1
ATOM 1484 C CA . SER A 1 187 ? 33.650 -33.712 -55.375 1.00 35.81 187 SER A CA 1
ATOM 1485 C C . SER A 1 187 ? 32.883 -34.510 -54.322 1.00 35.81 187 SER A C 1
ATOM 1487 O O . SER A 1 187 ? 32.509 -35.641 -54.618 1.00 35.81 187 SER A O 1
ATOM 1489 N N . GLU A 1 188 ? 32.517 -33.890 -53.197 1.00 35.47 188 GLU A N 1
ATOM 1490 C CA . GLU A 1 188 ? 31.448 -34.356 -52.296 1.00 35.47 188 GLU A CA 1
ATOM 1491 C C . GLU A 1 188 ? 30.678 -33.162 -51.679 1.00 35.47 188 GLU A C 1
ATOM 1493 O O . GLU A 1 188 ? 31.191 -32.039 -51.698 1.00 35.47 188 GLU A O 1
ATOM 1498 N N . PRO A 1 189 ? 29.407 -33.361 -51.270 1.00 39.81 189 PRO A N 1
ATOM 1499 C CA . PRO A 1 189 ? 28.343 -32.360 -51.362 1.00 39.81 189 PRO A CA 1
ATOM 1500 C C . PRO A 1 189 ? 28.239 -31.423 -50.149 1.00 39.81 189 PRO A C 1
ATOM 1502 O O . PRO A 1 189 ? 28.764 -31.699 -49.074 1.00 39.81 189 PRO A O 1
ATOM 1505 N N . GLU A 1 190 ? 27.524 -30.312 -50.359 1.00 36.09 190 GLU A N 1
ATOM 1506 C CA . GLU A 1 190 ? 27.131 -29.311 -49.361 1.00 36.09 190 GLU A CA 1
ATOM 1507 C C . GLU A 1 190 ? 26.608 -29.955 -48.069 1.00 36.09 190 GLU A C 1
ATOM 1509 O O . GLU A 1 190 ? 25.569 -30.615 -48.060 1.00 36.09 190 GLU A O 1
ATOM 1514 N N . ALA A 1 191 ? 27.330 -29.729 -46.970 1.00 37.78 191 ALA A N 1
ATOM 1515 C CA . ALA A 1 191 ? 26.803 -29.915 -45.630 1.00 37.78 191 ALA A CA 1
ATOM 1516 C C . ALA A 1 191 ? 25.831 -28.766 -45.329 1.00 37.78 191 ALA A C 1
ATOM 1518 O O . ALA A 1 191 ? 26.176 -27.591 -45.480 1.00 37.78 191 ALA A O 1
ATOM 1519 N N . GLU A 1 192 ? 24.614 -29.129 -44.932 1.00 44.03 192 GLU A N 1
ATOM 1520 C CA . GLU A 1 192 ? 23.609 -28.221 -44.386 1.00 44.03 192 GLU A CA 1
ATOM 1521 C C . GLU A 1 192 ? 24.221 -27.378 -43.250 1.00 44.03 192 GLU A C 1
ATOM 1523 O O . GLU A 1 192 ? 25.029 -27.903 -42.476 1.00 44.03 192 GLU A O 1
ATOM 1528 N N . PRO A 1 193 ? 23.887 -26.080 -43.134 1.00 39.19 193 PRO A N 1
ATOM 1529 C CA . PRO A 1 193 ? 24.377 -25.276 -42.026 1.00 39.19 193 PRO A CA 1
ATOM 1530 C C . PRO A 1 193 ? 23.845 -25.864 -40.718 1.00 39.19 193 PRO A C 1
ATOM 1532 O O . PRO A 1 193 ? 22.636 -26.052 -40.563 1.00 39.19 193 PRO A O 1
ATOM 1535 N N . GLU A 1 194 ? 24.759 -26.164 -39.793 1.00 40.62 194 GLU A N 1
ATOM 1536 C CA . GLU A 1 194 ? 24.410 -26.526 -38.422 1.00 40.62 194 GLU A CA 1
ATOM 1537 C C . GLU A 1 194 ? 23.440 -25.478 -37.854 1.00 40.62 194 GLU A C 1
ATOM 1539 O O . GLU A 1 194 ? 23.635 -24.282 -38.106 1.00 40.62 194 GLU A O 1
ATOM 1544 N N . PRO A 1 195 ? 22.390 -25.890 -37.118 1.00 41.00 195 PRO A N 1
ATOM 1545 C CA . PRO A 1 195 ? 21.538 -24.932 -36.437 1.00 41.00 195 PRO A CA 1
ATOM 1546 C C . PRO A 1 195 ? 22.429 -24.089 -35.525 1.00 41.00 195 PRO A C 1
ATOM 1548 O O . PRO A 1 195 ? 23.195 -24.628 -34.721 1.00 41.00 195 PRO A O 1
ATOM 1551 N N . GLU A 1 196 ? 22.364 -22.768 -35.703 1.00 40.72 196 GLU A N 1
ATOM 1552 C CA . GLU A 1 196 ? 22.998 -21.817 -34.795 1.00 40.72 196 GLU A CA 1
ATOM 1553 C C . GLU A 1 196 ? 22.640 -22.210 -33.357 1.00 40.72 196 GLU A C 1
ATOM 1555 O O . GLU A 1 196 ? 21.506 -22.647 -33.128 1.00 40.72 196 GLU A O 1
ATOM 1560 N N . PRO A 1 197 ? 23.571 -22.098 -32.390 1.00 39.88 197 PRO A N 1
ATOM 1561 C CA . PRO A 1 197 ? 23.221 -22.338 -31.003 1.00 39.88 197 PRO A CA 1
ATOM 1562 C C . PRO A 1 197 ? 22.039 -21.430 -30.685 1.00 39.88 197 PRO A C 1
ATOM 1564 O O . PRO A 1 197 ? 22.156 -20.206 -30.805 1.00 39.88 197 PRO A O 1
ATOM 1567 N N . GLU A 1 198 ? 20.904 -22.054 -30.354 1.00 38.28 198 GLU A N 1
ATOM 1568 C CA . GLU A 1 198 ? 19.758 -21.392 -29.749 1.00 38.28 198 GLU A CA 1
ATOM 1569 C C . GLU A 1 198 ? 20.341 -20.414 -28.740 1.00 38.28 198 GLU A C 1
ATOM 1571 O O . GLU A 1 198 ? 21.114 -20.813 -27.862 1.00 38.28 198 GLU A O 1
ATOM 1576 N N . SER A 1 199 ? 20.094 -19.118 -28.959 1.00 40.06 199 SER A N 1
ATOM 1577 C CA . SER A 1 199 ? 20.481 -18.106 -27.993 1.00 40.06 199 SER A CA 1
ATOM 1578 C C . SER A 1 199 ? 20.005 -18.628 -26.655 1.00 40.06 199 SER A C 1
ATOM 1580 O O . SER A 1 199 ? 18.818 -18.934 -26.544 1.00 40.06 199 SER A O 1
ATOM 1582 N N . GLU A 1 200 ? 20.920 -18.790 -25.702 1.00 39.75 200 GLU A N 1
ATOM 1583 C CA . GLU A 1 200 ? 20.569 -19.021 -24.312 1.00 39.75 200 GLU A CA 1
ATOM 1584 C C . GLU A 1 200 ? 19.623 -17.876 -23.945 1.00 39.75 200 GLU A C 1
ATOM 1586 O O . GLU A 1 200 ? 20.055 -16.763 -23.630 1.00 39.75 200 GLU A O 1
ATOM 1591 N N . GLU A 1 201 ? 18.317 -18.111 -24.097 1.00 37.53 201 GLU A N 1
ATOM 1592 C CA . GLU A 1 201 ? 17.306 -17.333 -23.432 1.00 37.53 201 GLU A CA 1
ATOM 1593 C C . GLU A 1 201 ? 17.690 -17.532 -21.984 1.00 37.53 201 GLU A C 1
ATOM 1595 O O . GLU A 1 201 ? 17.593 -18.625 -21.428 1.00 37.53 201 GLU A O 1
ATOM 1600 N N . SER A 1 202 ? 18.293 -16.499 -21.406 1.00 42.94 202 SER A N 1
ATOM 1601 C CA . SER A 1 202 ? 18.378 -16.407 -19.973 1.00 42.94 202 SER A CA 1
ATOM 1602 C C . SER A 1 202 ? 16.924 -16.468 -19.529 1.00 42.94 202 SER A C 1
ATOM 1604 O O . SER A 1 202 ? 16.226 -15.456 -19.623 1.00 42.94 202 SER A O 1
ATOM 1606 N N . ASP A 1 203 ? 16.460 -17.655 -19.149 1.00 49.59 203 ASP A N 1
ATOM 1607 C CA . ASP A 1 203 ? 15.264 -17.852 -18.358 1.00 49.59 203 ASP A CA 1
ATOM 1608 C C . ASP A 1 203 ? 15.444 -16.927 -17.154 1.00 49.59 203 ASP A C 1
ATOM 1610 O O . ASP A 1 203 ? 16.149 -17.232 -16.191 1.00 49.59 203 ASP A O 1
ATOM 1614 N N . LEU A 1 204 ? 14.928 -15.703 -17.268 1.00 54.44 204 LEU A N 1
ATOM 1615 C CA . LEU A 1 204 ? 14.904 -14.751 -16.178 1.00 54.44 204 LEU A CA 1
ATOM 1616 C C . LEU A 1 204 ? 13.886 -15.334 -15.202 1.00 54.44 204 LEU A C 1
ATOM 1618 O O . LEU A 1 204 ? 12.684 -15.089 -15.313 1.00 54.44 204 LEU A O 1
ATOM 1622 N N . GLU A 1 205 ? 14.366 -16.191 -14.305 1.00 60.97 205 GLU A N 1
ATOM 1623 C CA . GLU A 1 205 ? 13.555 -16.793 -13.261 1.00 60.97 205 GLU A CA 1
ATOM 1624 C C . GLU A 1 205 ? 12.986 -15.665 -12.394 1.00 60.97 205 GLU A C 1
ATOM 1626 O O . GLU A 1 205 ? 13.712 -14.787 -11.918 1.00 60.97 205 GLU A O 1
ATOM 1631 N N . LEU A 1 206 ? 11.661 -15.655 -12.223 1.00 68.00 206 LEU A N 1
ATOM 1632 C CA . LEU A 1 206 ? 11.028 -14.760 -11.262 1.00 68.00 206 LEU A CA 1
ATOM 1633 C C . LEU A 1 206 ? 11.546 -15.126 -9.871 1.00 68.00 206 LEU A C 1
ATOM 1635 O O . LEU A 1 206 ? 11.492 -16.290 -9.473 1.00 68.00 206 LEU A O 1
ATOM 1639 N N . ASP A 1 207 ? 12.014 -14.136 -9.116 1.00 72.31 207 ASP A N 1
ATOM 1640 C CA . ASP A 1 207 ? 12.400 -14.354 -7.729 1.00 72.31 207 ASP A CA 1
ATOM 1641 C C . ASP A 1 207 ? 11.129 -14.527 -6.887 1.00 72.31 207 ASP A C 1
ATOM 1643 O O . ASP A 1 207 ? 10.482 -13.560 -6.480 1.00 72.31 207 ASP A O 1
ATOM 1647 N N . LEU A 1 208 ? 10.737 -15.784 -6.676 1.00 81.31 208 LEU A N 1
ATOM 1648 C CA . LEU A 1 208 ? 9.558 -16.161 -5.896 1.00 81.31 208 LEU A CA 1
ATOM 1649 C C . LEU A 1 208 ? 9.876 -16.389 -4.408 1.00 81.31 208 LEU A C 1
ATOM 1651 O O . LEU A 1 208 ? 9.009 -16.856 -3.674 1.00 81.31 208 LEU A O 1
ATOM 1655 N N . THR A 1 209 ? 11.088 -16.077 -3.934 1.00 78.38 209 THR A N 1
ATOM 1656 C CA . THR A 1 209 ? 11.540 -16.432 -2.572 1.00 78.38 209 THR A CA 1
ATOM 1657 C C . THR A 1 209 ? 10.674 -15.853 -1.450 1.00 78.38 209 THR A C 1
ATOM 1659 O O . THR A 1 209 ? 10.580 -16.450 -0.378 1.00 78.38 209 THR A O 1
ATOM 1662 N N . ALA A 1 210 ? 10.022 -14.713 -1.688 1.00 78.88 210 ALA A N 1
ATOM 1663 C CA . ALA A 1 210 ? 9.151 -14.043 -0.724 1.00 78.88 210 ALA A CA 1
ATOM 1664 C C . ALA A 1 210 ? 7.657 -14.392 -0.870 1.00 78.88 210 ALA A C 1
ATOM 1666 O O . ALA A 1 210 ? 6.847 -13.914 -0.073 1.00 78.88 210 ALA A O 1
ATOM 1667 N N . VAL A 1 211 ? 7.274 -15.187 -1.875 1.00 90.06 211 VAL A N 1
ATOM 1668 C CA . VAL A 1 211 ? 5.872 -15.538 -2.127 1.00 90.06 211 VAL A CA 1
ATOM 1669 C C . VAL A 1 211 ? 5.429 -16.625 -1.151 1.00 90.06 211 VAL A C 1
ATOM 1671 O O . VAL A 1 211 ? 6.079 -17.658 -1.005 1.00 90.06 211 VAL A O 1
ATOM 1674 N N . ILE A 1 212 ? 4.308 -16.386 -0.478 1.00 92.38 212 ILE A N 1
ATOM 1675 C CA . ILE A 1 212 ? 3.693 -17.302 0.483 1.00 92.38 212 ILE A CA 1
ATOM 1676 C C . ILE A 1 212 ? 2.330 -17.768 -0.022 1.00 92.38 212 ILE A C 1
ATOM 1678 O O . ILE A 1 212 ? 1.711 -17.141 -0.885 1.00 92.38 212 ILE A O 1
ATOM 1682 N N . GLU A 1 213 ? 1.839 -18.866 0.550 1.00 90.56 213 GLU A N 1
ATOM 1683 C CA . GLU A 1 213 ? 0.480 -19.321 0.281 1.00 90.56 213 GLU A CA 1
ATOM 1684 C C . GLU A 1 213 ? -0.551 -18.284 0.779 1.00 90.56 213 GLU A C 1
ATOM 1686 O O . GLU A 1 213 ? -0.371 -17.698 1.854 1.00 90.56 213 GLU A O 1
ATOM 1691 N N . PRO A 1 214 ? -1.629 -18.026 0.014 1.00 91.25 214 PRO A N 1
ATOM 1692 C CA . PRO A 1 214 ? -2.680 -17.103 0.430 1.00 91.25 214 PRO A CA 1
ATOM 1693 C C . PRO A 1 214 ? -3.389 -17.573 1.710 1.00 91.25 214 PRO A C 1
ATOM 1695 O O . PRO A 1 214 ? -3.681 -18.756 1.860 1.00 91.25 214 PRO A O 1
ATOM 1698 N N . ASP A 1 215 ? -3.756 -16.651 2.607 1.00 91.88 215 ASP A N 1
ATOM 1699 C CA . ASP A 1 215 ? -4.571 -16.991 3.778 1.00 91.88 215 ASP A CA 1
ATOM 1700 C C . ASP A 1 215 ? -6.018 -17.322 3.383 1.00 91.88 215 ASP A C 1
ATOM 1702 O O . ASP A 1 215 ? -6.687 -16.530 2.710 1.00 91.88 215 ASP A O 1
ATOM 1706 N N . GLU A 1 216 ? -6.505 -18.473 3.859 1.00 91.88 216 GLU A N 1
ATOM 1707 C CA . GLU A 1 216 ? -7.866 -18.993 3.634 1.00 91.88 216 GLU A CA 1
ATOM 1708 C C . GLU A 1 216 ? -8.826 -18.721 4.811 1.00 91.88 216 GLU A C 1
ATOM 1710 O O . GLU A 1 216 ? -9.939 -19.249 4.871 1.00 91.88 216 GLU A O 1
ATOM 1715 N N . ASP A 1 217 ? -8.414 -17.882 5.764 1.00 90.62 217 ASP A N 1
ATOM 1716 C CA . ASP A 1 217 ? -9.232 -17.526 6.921 1.00 90.62 217 ASP A CA 1
ATOM 1717 C C . ASP A 1 217 ? -10.509 -16.771 6.518 1.00 90.62 217 ASP A C 1
ATOM 1719 O O . ASP A 1 217 ? -10.533 -15.958 5.583 1.00 90.62 217 ASP A O 1
ATOM 1723 N N . ALA A 1 218 ? -11.572 -16.972 7.303 1.00 92.75 218 ALA A N 1
ATOM 1724 C CA . ALA A 1 218 ? -12.832 -16.265 7.122 1.00 92.75 218 ALA A CA 1
ATOM 1725 C C . ALA A 1 218 ? -12.646 -14.728 7.125 1.00 92.75 218 ALA A C 1
ATOM 1727 O O . ALA A 1 218 ? -11.777 -14.199 7.830 1.00 92.75 218 ALA A O 1
ATOM 1728 N N . PRO A 1 219 ? -13.485 -13.978 6.382 1.00 93.81 219 PRO A N 1
ATOM 1729 C CA . PRO A 1 219 ? -13.461 -12.520 6.389 1.00 93.81 219 PRO A CA 1
ATOM 1730 C C . PRO A 1 219 ? -13.508 -11.916 7.798 1.00 93.81 219 PRO A C 1
ATOM 1732 O O . PRO A 1 219 ? -14.427 -12.195 8.570 1.00 93.81 219 PRO A O 1
ATOM 1735 N N . GLN A 1 220 ? -12.532 -11.064 8.131 1.00 94.38 220 GLN A N 1
ATOM 1736 C CA . GLN A 1 220 ? -12.496 -10.379 9.419 1.00 94.38 220 GLN A CA 1
ATOM 1737 C C . GLN A 1 220 ? -13.627 -9.353 9.542 1.00 94.38 220 GLN A C 1
ATOM 1739 O O . GLN A 1 220 ? -14.169 -8.848 8.558 1.00 94.38 220 GLN A O 1
ATOM 1744 N N . LYS A 1 221 ? -13.970 -8.991 10.779 1.00 96.19 221 LYS A N 1
ATOM 1745 C CA . LYS A 1 221 ? -15.030 -8.019 11.061 1.00 96.19 221 LYS A CA 1
ATOM 1746 C C . LYS A 1 221 ? -14.613 -6.607 10.614 1.00 96.19 221 LYS A C 1
ATOM 1748 O O . LYS A 1 221 ? -13.602 -6.084 11.084 1.00 96.19 221 LYS A O 1
ATOM 1753 N N . MET A 1 222 ? -15.418 -5.976 9.754 1.00 94.88 222 MET A N 1
ATOM 1754 C CA . MET A 1 222 ? -15.123 -4.664 9.139 1.00 94.88 222 MET A CA 1
ATOM 1755 C C . MET A 1 222 ? -15.921 -3.484 9.721 1.00 94.88 222 MET A C 1
ATOM 1757 O O . MET A 1 222 ? -15.807 -2.370 9.225 1.00 94.88 222 MET A O 1
ATOM 1761 N N . GLY A 1 223 ? -16.727 -3.704 10.764 1.00 92.19 223 GLY A N 1
ATOM 1762 C CA . GLY A 1 223 ? -17.632 -2.674 11.291 1.00 92.19 223 GLY A CA 1
ATOM 1763 C C . GLY A 1 223 ? -18.812 -2.375 10.353 1.00 92.19 223 GLY A C 1
ATOM 1764 O O . GLY A 1 223 ? -1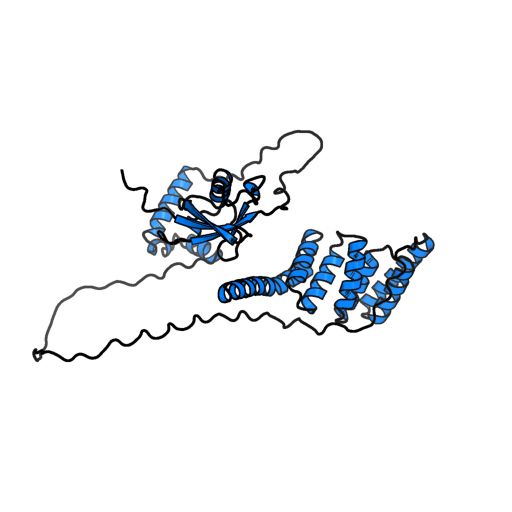8.984 -3.025 9.323 1.00 92.19 223 GLY A O 1
ATOM 1765 N N . ASN A 1 224 ? -19.661 -1.418 10.737 1.00 91.06 224 ASN A N 1
ATOM 1766 C CA . ASN A 1 224 ? -20.796 -0.984 9.921 1.00 91.06 224 ASN A CA 1
ATOM 1767 C C . ASN A 1 224 ? -20.450 0.313 9.176 1.00 91.06 224 ASN A C 1
ATOM 1769 O O . ASN A 1 224 ? -20.351 1.373 9.787 1.00 91.06 224 ASN A O 1
ATOM 1773 N N . SER A 1 225 ? -20.310 0.248 7.852 1.00 88.12 225 SER A N 1
ATOM 1774 C CA . SER A 1 225 ? -19.901 1.385 7.018 1.00 88.12 225 SER A CA 1
ATOM 1775 C C . SER A 1 225 ? -20.876 2.567 7.014 1.00 88.12 225 SER A C 1
ATOM 1777 O O . SER A 1 225 ? -20.467 3.662 6.633 1.00 88.12 225 SER A O 1
ATOM 1779 N N . THR A 1 226 ? -22.133 2.391 7.436 1.00 90.31 226 THR A N 1
ATOM 1780 C CA . THR A 1 226 ? -23.127 3.478 7.505 1.00 90.31 226 THR A CA 1
ATOM 1781 C C . THR A 1 226 ? -23.260 4.096 8.894 1.00 90.31 226 THR A C 1
ATOM 1783 O O . THR A 1 226 ? -24.035 5.035 9.068 1.00 90.31 226 THR A O 1
ATOM 1786 N N . LEU A 1 227 ? -22.562 3.560 9.898 1.00 90.56 227 LEU A N 1
ATOM 1787 C CA . LEU A 1 227 ? -22.629 4.070 11.263 1.00 90.56 227 LEU A CA 1
ATOM 1788 C C . LEU A 1 227 ? -21.946 5.441 11.339 1.00 90.56 227 LEU A C 1
ATOM 1790 O O . LEU A 1 227 ? -20.812 5.607 10.884 1.00 90.56 227 LEU A O 1
ATOM 1794 N N . GLN A 1 228 ? -22.658 6.415 11.909 1.00 89.75 228 GLN A N 1
ATOM 1795 C CA . GLN A 1 228 ? -22.110 7.714 12.287 1.00 89.75 228 GLN A CA 1
ATOM 1796 C C . GLN A 1 228 ? -21.801 7.673 13.785 1.00 89.75 228 GLN A C 1
ATOM 1798 O O . GLN A 1 228 ? -22.741 7.685 14.580 1.00 89.75 228 GLN A O 1
ATOM 1803 N N . PRO A 1 229 ? -20.521 7.565 14.167 1.00 90.69 229 PRO A N 1
ATOM 1804 C CA . PRO A 1 229 ? -20.156 7.403 15.562 1.00 90.69 229 PRO A CA 1
ATOM 1805 C C . PRO A 1 229 ? -20.305 8.719 16.324 1.00 90.69 229 PRO A C 1
ATOM 1807 O O . PRO A 1 229 ? -19.982 9.796 15.816 1.00 90.69 229 PRO A O 1
ATOM 1810 N N . THR A 1 230 ? -20.800 8.619 17.550 1.00 95.62 230 THR A N 1
ATOM 1811 C CA . THR A 1 230 ? -20.872 9.728 18.505 1.00 95.62 230 THR A CA 1
ATOM 1812 C C . THR A 1 230 ? -19.476 10.137 18.980 1.00 95.62 230 THR A C 1
ATOM 1814 O O . THR A 1 230 ? -18.516 9.375 18.869 1.00 95.62 230 THR A O 1
ATOM 1817 N N . GLU A 1 231 ? -19.335 11.342 19.538 1.00 94.75 231 GLU A N 1
ATOM 1818 C CA . GLU A 1 231 ? -18.048 11.797 20.094 1.00 94.75 231 GLU A CA 1
ATOM 1819 C C . GLU A 1 231 ? -17.521 10.859 21.194 1.00 94.75 231 GLU A C 1
ATOM 1821 O O . GLU A 1 231 ? -16.314 10.637 21.283 1.00 94.75 231 GLU A O 1
ATOM 1826 N N . GLU A 1 232 ? -18.423 10.265 21.981 1.00 95.88 232 GLU A N 1
ATOM 1827 C CA . GLU A 1 232 ? -18.098 9.271 23.007 1.00 95.88 232 GLU A CA 1
ATOM 1828 C C . GLU A 1 232 ? -17.540 7.983 22.381 1.00 95.88 232 GLU A C 1
ATOM 1830 O O . GLU A 1 232 ? -16.436 7.569 22.728 1.00 95.88 232 GLU A O 1
ATOM 1835 N N . GLU A 1 233 ? -18.209 7.415 21.371 1.00 95.62 233 GLU A N 1
ATOM 1836 C CA . GLU A 1 233 ? -17.719 6.228 20.648 1.00 95.62 233 GLU A CA 1
ATOM 1837 C C . GLU A 1 233 ? -16.390 6.493 19.922 1.00 95.62 233 GLU A C 1
ATOM 1839 O O . GLU A 1 233 ? -15.523 5.618 19.848 1.00 95.62 233 GLU A O 1
ATOM 1844 N N . ILE A 1 234 ? -16.188 7.708 19.399 1.00 95.88 234 ILE A N 1
ATOM 1845 C CA . ILE A 1 234 ? -14.911 8.115 18.800 1.00 95.88 234 ILE A CA 1
ATOM 1846 C C . ILE A 1 234 ? -13.810 8.146 19.868 1.00 95.88 234 ILE A C 1
ATOM 1848 O O . ILE A 1 234 ? -12.707 7.658 19.608 1.00 95.88 234 ILE A O 1
ATOM 1852 N N . ALA A 1 235 ? -14.083 8.694 21.055 1.00 97.00 235 ALA A N 1
ATOM 1853 C CA . ALA A 1 235 ? -13.126 8.730 22.158 1.00 97.00 235 ALA A CA 1
ATOM 1854 C C . ALA A 1 235 ? -12.790 7.317 22.665 1.00 97.00 235 ALA A C 1
ATOM 1856 O O . ALA A 1 235 ? -11.614 6.988 22.844 1.00 97.00 235 ALA A O 1
ATOM 1857 N N . GLU A 1 236 ? -13.792 6.448 22.809 1.00 97.00 236 GLU A N 1
ATOM 1858 C CA . GLU A 1 236 ? -13.595 5.037 23.154 1.00 97.00 236 GLU A CA 1
ATOM 1859 C C . GLU A 1 236 ? -12.777 4.300 22.086 1.00 97.00 236 GLU A C 1
ATOM 1861 O O . GLU A 1 236 ? -11.816 3.598 22.405 1.00 97.00 236 GLU A O 1
ATOM 1866 N N . SER A 1 237 ? -13.079 4.515 20.803 1.00 97.38 237 SER A N 1
ATOM 1867 C CA . SER A 1 237 ? -12.305 3.962 19.688 1.00 97.38 237 SER A CA 1
ATOM 1868 C C . SER A 1 237 ? -10.835 4.400 19.738 1.00 97.38 237 SER A C 1
ATOM 1870 O O . SER A 1 237 ? -9.924 3.593 19.532 1.00 97.38 237 SER A O 1
ATOM 1872 N N . GLN A 1 238 ? -10.564 5.665 20.074 1.00 97.38 238 GLN A N 1
ATOM 1873 C CA . GLN A 1 238 ? -9.199 6.173 20.245 1.00 97.38 238 GLN A CA 1
ATOM 1874 C C . GLN A 1 238 ? -8.485 5.568 21.462 1.00 97.38 238 GLN A C 1
ATOM 1876 O O . GLN A 1 238 ? -7.279 5.301 21.383 1.00 97.38 238 GLN A O 1
ATOM 1881 N N . ALA A 1 239 ? -9.202 5.323 22.562 1.00 97.94 239 ALA A N 1
ATOM 1882 C CA . ALA A 1 239 ? -8.667 4.622 23.727 1.00 97.94 239 ALA A CA 1
ATOM 1883 C C . ALA A 1 23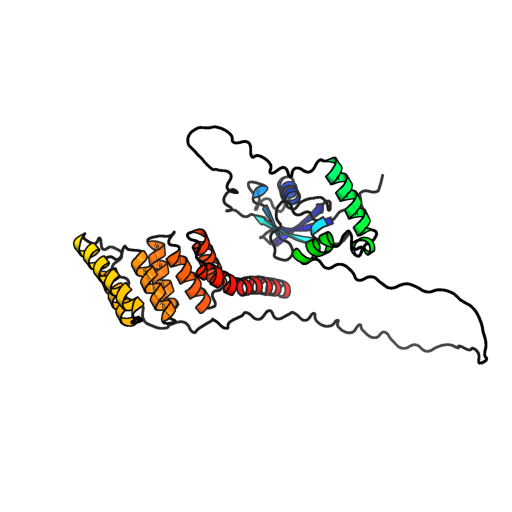9 ? -8.275 3.183 23.358 1.00 97.94 239 ALA A C 1
ATOM 1885 O O . ALA A 1 239 ? -7.118 2.796 23.538 1.00 97.94 239 ALA A O 1
ATOM 1886 N N . LYS A 1 240 ? -9.175 2.447 22.693 1.00 98.25 240 LYS A N 1
ATOM 1887 C CA . LYS A 1 240 ? -8.919 1.091 22.180 1.00 98.25 240 LYS A CA 1
ATOM 1888 C C . LYS A 1 240 ? -7.756 1.042 21.197 1.00 98.25 240 LYS A C 1
ATOM 1890 O O . LYS A 1 240 ? -6.905 0.163 21.296 1.00 98.25 240 LYS A O 1
ATOM 1895 N N . ARG A 1 241 ? -7.647 2.026 20.300 1.00 97.81 241 ARG A N 1
ATOM 1896 C CA . ARG A 1 241 ? -6.484 2.180 19.411 1.00 97.81 241 ARG A CA 1
ATOM 1897 C C . ARG A 1 241 ? -5.186 2.321 20.205 1.00 97.81 241 ARG A C 1
ATOM 1899 O O . ARG A 1 241 ? -4.177 1.735 19.832 1.00 97.81 241 ARG A O 1
ATOM 1906 N N . SER A 1 242 ? -5.196 3.114 21.272 1.00 98.06 242 SER A N 1
ATOM 1907 C CA . SER A 1 242 ? -4.004 3.355 22.092 1.00 98.06 242 SER A CA 1
ATOM 1908 C C . SER A 1 242 ? -3.580 2.085 22.837 1.00 98.06 242 SER A C 1
ATOM 1910 O O . SER A 1 242 ? -2.401 1.742 22.833 1.00 98.06 242 SER A O 1
ATOM 1912 N N . GLU A 1 243 ? -4.537 1.328 23.377 1.00 98.00 243 GLU A N 1
ATOM 1913 C CA . GLU A 1 243 ? -4.288 -0.004 23.944 1.00 98.00 243 GLU A CA 1
ATOM 1914 C C . GLU A 1 243 ? -3.751 -0.988 22.893 1.00 98.00 243 GLU A C 1
ATOM 1916 O O . GLU A 1 243 ? -2.819 -1.744 23.172 1.00 98.00 243 GLU A O 1
ATOM 1921 N N . ALA A 1 244 ? -4.290 -0.955 21.669 1.00 98.00 244 ALA A N 1
ATOM 1922 C CA . ALA A 1 244 ? -3.838 -1.805 20.571 1.00 98.00 244 ALA A CA 1
ATOM 1923 C C . ALA A 1 244 ? -2.384 -1.509 20.177 1.00 98.00 244 ALA A C 1
ATOM 1925 O O . ALA A 1 244 ? -1.620 -2.427 19.885 1.00 98.00 244 ALA A O 1
ATOM 1926 N N . VAL A 1 245 ? -1.978 -0.234 20.200 1.00 97.75 245 VAL A N 1
ATOM 1927 C CA . VAL A 1 245 ? -0.581 0.170 19.983 1.00 97.75 245 VAL A CA 1
ATOM 1928 C C . VAL A 1 245 ? 0.325 -0.383 21.084 1.00 97.75 245 VAL A C 1
ATOM 1930 O O . VAL A 1 245 ? 1.393 -0.901 20.770 1.00 97.75 245 VAL A O 1
ATOM 1933 N N . SER A 1 246 ? -0.096 -0.343 22.350 1.00 97.88 246 SER A N 1
ATOM 1934 C CA . SER A 1 246 ? 0.671 -0.951 23.446 1.00 97.88 246 SER A CA 1
ATOM 1935 C C . SER A 1 246 ? 0.828 -2.464 23.259 1.00 97.88 246 SER A C 1
ATOM 1937 O O . SER A 1 246 ? 1.947 -2.970 23.308 1.00 97.88 246 SER A O 1
ATOM 1939 N N . ALA A 1 247 ? -0.260 -3.177 22.943 1.00 97.75 247 ALA A N 1
ATOM 1940 C CA . ALA A 1 247 ? -0.216 -4.616 22.666 1.00 97.75 247 ALA A CA 1
ATOM 1941 C C . ALA A 1 247 ? 0.689 -4.953 21.465 1.00 97.75 247 ALA A C 1
ATOM 1943 O O . ALA A 1 247 ? 1.427 -5.938 21.492 1.00 97.75 247 ALA A O 1
ATOM 1944 N N . PHE A 1 248 ? 0.689 -4.106 20.432 1.00 96.69 248 PHE A N 1
ATOM 1945 C CA . PHE A 1 248 ? 1.575 -4.239 19.277 1.00 96.69 248 PHE A CA 1
ATOM 1946 C C . PHE A 1 248 ? 3.058 -4.102 19.649 1.00 96.69 248 PHE A C 1
ATOM 1948 O O . PHE A 1 248 ? 3.880 -4.892 19.187 1.00 96.69 248 PHE A O 1
ATOM 1955 N N . VAL A 1 249 ? 3.407 -3.129 20.498 1.00 97.00 249 VAL A N 1
ATOM 1956 C CA . VAL A 1 249 ? 4.785 -2.937 20.990 1.00 97.00 249 VAL A CA 1
ATOM 1957 C C . VAL A 1 249 ? 5.239 -4.129 21.839 1.00 97.00 249 VAL A C 1
ATOM 1959 O O . VAL A 1 249 ? 6.386 -4.559 21.735 1.00 97.00 249 VAL A O 1
ATOM 1962 N N . GLU A 1 250 ? 4.326 -4.719 22.611 1.00 96.81 250 GLU A N 1
ATOM 1963 C CA . GLU A 1 250 ? 4.541 -5.964 23.361 1.00 96.81 250 GLU A CA 1
ATOM 1964 C C . GLU A 1 250 ? 4.595 -7.221 22.468 1.00 96.81 250 GLU A C 1
ATOM 1966 O O . GLU A 1 250 ? 4.812 -8.321 22.975 1.00 96.81 250 GLU A O 1
ATOM 1971 N N . LYS A 1 251 ? 4.427 -7.074 21.144 1.00 95.50 251 LYS A N 1
ATOM 1972 C CA . LYS A 1 251 ? 4.349 -8.160 20.148 1.00 95.50 251 LYS A CA 1
ATOM 1973 C C . LYS A 1 251 ? 3.194 -9.141 20.379 1.00 95.50 251 LYS A C 1
ATOM 1975 O O . LYS A 1 251 ? 3.232 -10.265 19.888 1.00 95.50 251 LYS A O 1
ATOM 1980 N N . ASN A 1 252 ? 2.158 -8.722 21.101 1.00 97.19 252 ASN A N 1
ATOM 1981 C CA . ASN A 1 252 ? 0.929 -9.489 21.260 1.00 97.19 252 ASN A CA 1
ATOM 1982 C C . ASN A 1 252 ? -0.043 -9.128 20.126 1.00 97.19 252 ASN A C 1
ATOM 1984 O O . ASN A 1 252 ? -0.907 -8.255 20.265 1.00 97.19 252 ASN A O 1
ATOM 1988 N N . TYR A 1 253 ? 0.170 -9.749 18.965 1.00 96.88 253 TYR A N 1
ATOM 1989 C CA . TYR A 1 253 ? -0.504 -9.395 17.717 1.00 96.88 253 TYR A CA 1
ATOM 1990 C C . TYR A 1 253 ? -1.989 -9.764 17.712 1.00 96.88 253 TYR A C 1
ATOM 1992 O O . TYR A 1 253 ? -2.804 -8.975 17.236 1.00 96.88 253 TYR A O 1
ATOM 2000 N N . GLU A 1 254 ? -2.361 -10.902 18.294 1.00 96.69 254 GLU A N 1
ATOM 2001 C CA . GLU A 1 254 ? -3.751 -11.349 18.402 1.00 96.69 254 GLU A CA 1
ATOM 2002 C C . GLU A 1 254 ? -4.571 -10.359 19.234 1.00 96.69 254 GLU A C 1
ATOM 2004 O O . GLU A 1 254 ? -5.602 -9.862 18.776 1.00 96.69 254 GLU A O 1
ATOM 2009 N N . LYS A 1 255 ? -4.056 -9.968 20.409 1.00 97.44 255 LYS A N 1
ATOM 2010 C CA . LYS A 1 255 ? -4.700 -8.958 21.259 1.00 97.44 255 LYS A CA 1
ATOM 2011 C C . LYS A 1 255 ? -4.787 -7.600 20.564 1.00 97.44 255 LYS A C 1
ATOM 2013 O O . LYS A 1 255 ? -5.793 -6.904 20.682 1.00 97.44 255 LYS A O 1
ATOM 2018 N N . ALA A 1 256 ? -3.747 -7.203 19.829 1.00 98.06 256 ALA A N 1
ATOM 2019 C CA . ALA A 1 256 ? -3.775 -5.959 19.067 1.00 98.06 256 ALA A CA 1
ATOM 2020 C C . ALA A 1 256 ? -4.867 -5.989 17.978 1.00 98.06 256 ALA A C 1
ATOM 2022 O O . ALA A 1 256 ? -5.588 -5.005 17.820 1.00 98.06 256 ALA A O 1
ATOM 2023 N N . ILE A 1 257 ? -5.044 -7.112 17.270 1.00 98.12 257 ILE A N 1
ATOM 2024 C CA . ILE A 1 257 ? -6.116 -7.290 16.274 1.00 98.12 257 ILE A CA 1
ATOM 2025 C C . ILE A 1 257 ? -7.498 -7.176 16.916 1.00 98.12 257 ILE A C 1
ATOM 2027 O O . ILE A 1 257 ? -8.367 -6.506 16.351 1.00 98.12 257 ILE A O 1
ATOM 2031 N N . GLU A 1 258 ? -7.712 -7.800 18.074 1.00 98.00 258 GLU A N 1
ATOM 2032 C CA . GLU A 1 258 ? -8.976 -7.706 18.814 1.00 98.00 258 GLU A CA 1
ATOM 2033 C C . GLU A 1 258 ? -9.293 -6.251 19.174 1.00 98.00 258 GLU A C 1
ATOM 2035 O O . GLU A 1 258 ? -10.357 -5.743 18.817 1.00 98.00 258 GLU A O 1
ATOM 2040 N N . LEU A 1 259 ? -8.329 -5.536 19.761 1.00 98.44 259 LEU A N 1
ATOM 2041 C CA . LEU A 1 259 ? -8.488 -4.133 20.152 1.00 98.44 259 LEU A CA 1
ATOM 2042 C C . LEU A 1 259 ? -8.717 -3.205 18.949 1.00 98.44 259 LEU A C 1
ATOM 2044 O O . LEU A 1 259 ? -9.579 -2.327 19.003 1.00 98.44 259 LEU A O 1
ATOM 2048 N N . TYR A 1 260 ? -8.009 -3.409 17.831 1.00 98.44 260 TYR A N 1
ATOM 2049 C CA . TYR A 1 260 ? -8.292 -2.675 16.593 1.00 98.44 260 TYR A CA 1
ATOM 2050 C C . TYR A 1 260 ? -9.674 -3.011 16.029 1.00 98.44 260 TYR A C 1
ATOM 2052 O O . TYR A 1 260 ? -10.342 -2.138 15.483 1.00 98.44 260 TYR A O 1
ATOM 2060 N N . THR A 1 261 ? -10.128 -4.256 16.165 1.00 98.31 261 THR A N 1
ATOM 2061 C CA . THR A 1 261 ? -11.457 -4.672 15.709 1.00 98.31 261 THR A CA 1
ATOM 2062 C C . THR A 1 261 ? -12.559 -4.025 16.543 1.00 98.31 261 THR A C 1
ATOM 2064 O O . THR A 1 261 ? -13.534 -3.539 15.974 1.00 98.31 261 THR A O 1
ATOM 2067 N N . GLU A 1 262 ? -12.396 -3.948 17.865 1.00 97.94 262 GLU A N 1
ATOM 2068 C CA . GLU A 1 262 ? -13.282 -3.178 18.745 1.00 97.94 262 GLU A CA 1
ATOM 2069 C C . GLU A 1 262 ? -13.296 -1.695 18.355 1.00 97.94 262 GLU A C 1
ATOM 2071 O O . GLU A 1 262 ? -14.367 -1.120 18.154 1.00 97.94 262 GLU A O 1
ATOM 2076 N N . ALA A 1 263 ? -12.119 -1.096 18.141 1.00 97.81 263 ALA A N 1
ATOM 2077 C CA . ALA A 1 263 ? -12.001 0.297 17.716 1.00 97.81 263 ALA A CA 1
ATOM 2078 C C . ALA A 1 263 ? -12.704 0.572 16.373 1.00 97.81 263 ALA A C 1
ATOM 2080 O O . ALA A 1 263 ? -13.330 1.621 16.220 1.00 97.81 263 ALA A O 1
ATOM 2081 N N . ILE A 1 264 ? -12.629 -0.358 15.413 1.00 97.81 264 ILE A N 1
ATOM 2082 C CA . ILE A 1 264 ? -13.288 -0.266 14.097 1.00 97.81 264 ILE A CA 1
ATOM 2083 C C . ILE A 1 264 ? -14.808 -0.384 14.217 1.00 97.81 264 ILE A C 1
ATOM 2085 O O . ILE A 1 264 ? -15.534 0.297 13.499 1.00 97.81 264 ILE A O 1
ATOM 2089 N N . VAL A 1 265 ? -15.310 -1.243 15.107 1.00 97.00 265 VAL A N 1
ATOM 2090 C CA . VAL A 1 265 ? -16.756 -1.373 15.337 1.00 97.00 265 VAL A CA 1
ATOM 2091 C C . VAL A 1 265 ? -17.333 -0.079 15.909 1.00 97.00 265 VAL A C 1
ATOM 2093 O O . VAL A 1 265 ? -18.418 0.316 15.490 1.00 97.00 265 VAL A O 1
ATOM 2096 N N . LEU A 1 266 ? -16.592 0.579 16.805 1.00 96.44 266 LEU A N 1
ATOM 2097 C CA . LEU A 1 266 ? -16.963 1.870 17.388 1.00 96.44 266 LEU A CA 1
ATOM 2098 C C . LEU A 1 266 ? -16.812 3.027 16.392 1.00 96.44 266 LEU A C 1
ATOM 2100 O O . LEU A 1 266 ? -17.683 3.881 16.320 1.00 96.44 266 LEU A O 1
ATOM 2104 N N . ASN A 1 267 ? -15.735 3.061 15.599 1.00 95.69 267 ASN A N 1
ATOM 2105 C CA . ASN A 1 267 ? -15.484 4.115 14.611 1.00 95.69 267 ASN A CA 1
ATOM 2106 C C . ASN A 1 267 ? -15.062 3.538 13.244 1.00 95.69 267 ASN A C 1
ATOM 2108 O O . ASN A 1 267 ? -13.874 3.515 12.901 1.00 95.69 267 ASN A O 1
ATOM 2112 N N . PRO A 1 268 ? -16.031 3.120 12.414 1.00 95.81 268 PRO A N 1
ATOM 2113 C CA . PRO A 1 268 ? -15.755 2.477 11.131 1.00 95.81 268 PRO A CA 1
ATOM 2114 C C . PRO A 1 268 ? -15.304 3.445 10.027 1.00 95.81 268 PRO A C 1
ATOM 2116 O O . PRO A 1 268 ? -14.959 2.982 8.937 1.00 95.81 268 PRO A O 1
ATOM 2119 N N . GLN A 1 269 ? -15.301 4.759 10.281 1.00 94.44 269 GLN A N 1
ATOM 2120 C CA . GLN A 1 269 ? -14.875 5.800 9.331 1.00 94.44 269 GLN A CA 1
ATOM 2121 C C . GLN A 1 269 ? -13.397 6.186 9.493 1.00 94.44 269 GLN A C 1
ATOM 2123 O O . GLN A 1 269 ? -12.843 6.925 8.678 1.00 94.44 269 GLN A O 1
ATOM 2128 N N . ALA A 1 270 ? -12.719 5.684 10.526 1.00 95.25 270 ALA A N 1
ATOM 2129 C CA . ALA A 1 270 ? -11.314 5.984 10.759 1.00 95.25 270 ALA A CA 1
ATOM 2130 C C . ALA A 1 270 ? -10.393 5.103 9.895 1.00 95.25 270 ALA A C 1
ATOM 2132 O O . ALA A 1 270 ? -9.988 4.014 10.304 1.00 95.25 270 ALA A O 1
ATOM 2133 N N . SER A 1 271 ? -9.993 5.617 8.724 1.00 96.62 271 SER A N 1
ATOM 2134 C CA . SER A 1 271 ? -9.060 4.962 7.780 1.00 96.62 271 SER A CA 1
ATOM 2135 C C . SER A 1 271 ? -7.807 4.374 8.456 1.00 96.62 271 SER A C 1
ATOM 2137 O O . SER A 1 271 ? -7.414 3.237 8.191 1.00 96.62 271 SER A O 1
ATOM 2139 N N . LEU A 1 272 ? -7.218 5.115 9.403 1.00 96.69 272 LEU A N 1
ATOM 2140 C CA . LEU A 1 272 ? -6.002 4.710 10.111 1.00 96.69 272 LEU A CA 1
ATOM 2141 C C . LEU A 1 272 ? -6.147 3.377 10.865 1.00 96.69 272 LEU A C 1
ATOM 2143 O O . LEU A 1 272 ? -5.169 2.638 10.960 1.00 96.69 272 LEU A O 1
ATOM 2147 N N . LEU A 1 273 ? -7.332 3.065 11.405 1.00 97.94 273 LEU A N 1
ATOM 2148 C CA . LEU A 1 273 ? -7.544 1.830 12.168 1.00 97.94 273 LEU A CA 1
ATOM 2149 C C . LEU A 1 273 ? -7.373 0.598 11.280 1.00 97.94 273 LEU A C 1
ATOM 2151 O O . LEU A 1 273 ? -6.674 -0.339 11.661 1.00 97.94 273 LEU A O 1
ATOM 2155 N N . TYR A 1 274 ? -7.939 0.636 10.073 1.00 98.50 274 TYR A N 1
ATOM 2156 C CA . TYR A 1 274 ? -7.791 -0.440 9.099 1.00 98.50 274 TYR A CA 1
ATOM 2157 C C . TYR A 1 274 ? -6.338 -0.576 8.640 1.00 98.50 274 TYR A C 1
ATOM 2159 O O . TYR A 1 274 ? -5.797 -1.674 8.670 1.00 98.50 274 TYR A O 1
ATOM 2167 N N . ALA A 1 275 ? -5.658 0.528 8.307 1.00 97.81 275 ALA A N 1
ATOM 2168 C CA . ALA A 1 275 ? -4.251 0.470 7.896 1.00 97.81 275 ALA A CA 1
ATOM 2169 C C . ALA A 1 275 ? -3.346 -0.142 8.986 1.00 97.81 275 ALA A C 1
ATOM 2171 O O . ALA A 1 275 ? -2.455 -0.936 8.684 1.00 97.81 275 ALA A O 1
ATOM 2172 N N . LYS A 1 276 ? -3.583 0.187 10.264 1.00 98.06 276 LYS A N 1
ATOM 2173 C CA . LYS A 1 276 ? -2.816 -0.368 11.389 1.00 98.06 276 LYS A CA 1
ATOM 2174 C C . LYS A 1 276 ? -3.150 -1.824 11.692 1.00 98.06 276 LYS A C 1
ATOM 2176 O O . LYS A 1 276 ? -2.239 -2.583 12.008 1.00 98.06 276 LYS A O 1
ATOM 2181 N N . ARG A 1 277 ? -4.408 -2.242 11.553 1.00 98.44 277 ARG A N 1
ATOM 2182 C CA . ARG A 1 277 ? -4.770 -3.661 11.667 1.00 98.44 277 ARG A CA 1
ATOM 2183 C C . ARG A 1 277 ? -4.196 -4.482 10.505 1.00 98.44 277 ARG A C 1
ATOM 2185 O O . ARG A 1 277 ? -3.617 -5.537 10.746 1.00 98.44 277 ARG A O 1
ATOM 2192 N N . GLY A 1 278 ? -4.223 -3.944 9.284 1.00 97.75 278 GLY A N 1
ATOM 2193 C CA . GLY A 1 278 ? -3.565 -4.518 8.106 1.00 97.75 278 GLY A CA 1
ATOM 2194 C C . GLY A 1 278 ? -2.060 -4.730 8.300 1.00 97.75 278 GLY A C 1
ATOM 2195 O O . GLY A 1 278 ? -1.549 -5.807 8.004 1.00 97.75 278 GLY A O 1
ATOM 2196 N N . GLN A 1 279 ? -1.361 -3.761 8.905 1.00 97.75 279 GLN A N 1
ATOM 2197 C CA . GLN A 1 279 ? 0.050 -3.913 9.288 1.00 97.75 279 GLN A CA 1
ATOM 2198 C C . GLN A 1 279 ? 0.289 -5.153 10.164 1.00 97.75 279 GLN A C 1
ATOM 2200 O O . GLN A 1 279 ? 1.288 -5.847 9.991 1.00 97.75 279 GLN A O 1
ATOM 2205 N N . ILE A 1 280 ? -0.611 -5.432 11.109 1.00 97.94 280 ILE A N 1
ATOM 2206 C CA . ILE A 1 280 ? -0.486 -6.592 11.998 1.00 97.94 280 ILE A CA 1
ATOM 2207 C C . ILE A 1 280 ? -0.745 -7.886 11.229 1.00 97.94 280 ILE A C 1
ATOM 2209 O O . ILE A 1 280 ? -0.005 -8.851 11.403 1.00 97.94 280 ILE A O 1
ATOM 2213 N N . PHE A 1 281 ? -1.734 -7.901 10.332 1.00 98.06 281 PHE A N 1
ATOM 2214 C CA . PHE A 1 281 ? -1.978 -9.055 9.467 1.00 98.06 281 PHE A CA 1
ATOM 2215 C C . PHE A 1 281 ? -0.770 -9.397 8.588 1.00 98.06 281 PHE A C 1
ATOM 2217 O O . PHE A 1 281 ? -0.468 -10.576 8.435 1.00 98.06 281 PHE A O 1
ATOM 2224 N N . LEU A 1 282 ? -0.024 -8.404 8.089 1.00 96.12 282 LEU A N 1
ATOM 2225 C CA . LEU A 1 282 ? 1.241 -8.660 7.389 1.00 96.12 282 LEU A CA 1
ATOM 2226 C C . LEU A 1 282 ? 2.278 -9.360 8.266 1.00 96.12 282 LEU A C 1
ATOM 2228 O O . LEU A 1 282 ? 2.923 -10.293 7.805 1.00 96.12 282 LEU A O 1
ATOM 2232 N N . LEU A 1 283 ? 2.433 -8.937 9.524 1.00 95.44 283 LEU A N 1
ATOM 2233 C CA . LEU A 1 283 ? 3.378 -9.570 10.453 1.00 95.44 283 LEU A CA 1
ATOM 2234 C C . LEU A 1 283 ? 2.988 -11.013 10.796 1.00 95.44 283 LEU A C 1
ATOM 2236 O O . LEU A 1 283 ? 3.853 -11.814 11.138 1.00 95.44 283 LEU A O 1
ATOM 2240 N N . LEU A 1 284 ? 1.700 -11.338 10.690 1.00 95.94 284 LEU A N 1
ATOM 2241 C CA . LEU A 1 284 ? 1.167 -12.690 10.847 1.00 95.94 284 LEU A CA 1
ATOM 2242 C C . LEU A 1 284 ? 1.116 -13.480 9.529 1.00 95.94 284 LEU A C 1
ATOM 2244 O O . LEU A 1 284 ? 0.522 -14.555 9.509 1.00 95.94 284 LEU A O 1
ATOM 2248 N N . ASN A 1 285 ? 1.704 -12.968 8.441 1.00 95.19 285 ASN A N 1
ATOM 2249 C CA . ASN A 1 285 ? 1.666 -13.579 7.108 1.00 95.19 285 ASN A CA 1
ATOM 2250 C C . ASN A 1 285 ? 0.234 -13.842 6.592 1.00 95.19 285 ASN A C 1
ATOM 2252 O O . ASN A 1 285 ? -0.030 -14.868 5.976 1.00 95.19 285 ASN A O 1
ATOM 2256 N N . LYS A 1 286 ? -0.696 -12.904 6.830 1.00 97.12 286 LYS A N 1
ATOM 2257 C CA . LYS A 1 286 ? -2.090 -12.940 6.340 1.00 97.12 286 LYS A CA 1
ATOM 2258 C C . LYS A 1 286 ? -2.353 -11.843 5.293 1.00 97.12 286 LYS A C 1
ATOM 2260 O O . LYS A 1 286 ? -2.989 -10.825 5.601 1.00 97.12 286 LYS A O 1
ATOM 2265 N N . PRO A 1 287 ? -1.817 -11.977 4.068 1.00 97.00 287 PRO A N 1
ATOM 2266 C CA . PRO A 1 287 ? -1.861 -10.923 3.058 1.00 97.00 287 PRO A CA 1
ATOM 2267 C C . PRO A 1 287 ? -3.279 -10.586 2.560 1.00 97.00 287 PRO A C 1
ATOM 2269 O O . PRO A 1 287 ? -3.584 -9.406 2.393 1.00 97.00 287 PRO A O 1
ATOM 2272 N N . ASN A 1 288 ? -4.186 -11.550 2.378 1.00 97.38 288 ASN A N 1
ATOM 2273 C CA . ASN A 1 288 ? -5.571 -11.298 1.959 1.00 97.38 288 ASN A CA 1
ATOM 2274 C C . ASN A 1 288 ? -6.349 -10.520 3.024 1.00 97.38 288 ASN A C 1
ATOM 2276 O O . ASN A 1 288 ? -7.102 -9.602 2.684 1.00 97.38 288 ASN A O 1
ATOM 2280 N N . ALA A 1 289 ? -6.177 -10.855 4.308 1.00 97.44 289 ALA A N 1
ATOM 2281 C CA . ALA A 1 289 ? -6.744 -10.072 5.405 1.00 97.44 289 ALA A CA 1
ATOM 2282 C C . ALA A 1 289 ? -6.209 -8.627 5.402 1.00 97.44 289 ALA A C 1
ATOM 2284 O O . ALA A 1 289 ? -7.001 -7.685 5.507 1.00 97.44 289 ALA A O 1
ATOM 2285 N N . CYS A 1 290 ? -4.901 -8.435 5.188 1.00 98.25 290 CYS A N 1
ATOM 2286 C CA . CYS A 1 290 ? -4.309 -7.103 5.031 1.00 98.25 290 CYS A CA 1
ATOM 2287 C C . CYS A 1 290 ? -4.909 -6.337 3.843 1.00 98.25 290 CYS A C 1
ATOM 2289 O O . CYS A 1 290 ? -5.272 -5.173 3.994 1.00 98.25 290 CYS A O 1
ATOM 2291 N N . ILE A 1 291 ? -5.052 -6.968 2.673 1.00 98.25 291 ILE A N 1
ATOM 2292 C CA . ILE A 1 291 ? -5.599 -6.326 1.466 1.00 98.25 291 ILE A CA 1
ATOM 2293 C C . ILE A 1 291 ? -7.030 -5.838 1.704 1.00 98.25 291 ILE A C 1
ATOM 2295 O O . ILE A 1 291 ? -7.353 -4.710 1.332 1.00 98.25 291 ILE A O 1
ATOM 2299 N N . ARG A 1 292 ? -7.875 -6.641 2.365 1.00 98.00 292 ARG A N 1
ATOM 2300 C CA . ARG A 1 292 ? -9.245 -6.245 2.745 1.00 98.00 292 ARG A CA 1
ATOM 2301 C C . ARG A 1 292 ? -9.252 -4.968 3.594 1.00 98.00 292 ARG A C 1
ATOM 2303 O O . ARG A 1 292 ? -10.006 -4.041 3.300 1.00 98.00 292 ARG A O 1
ATOM 2310 N N . ASP A 1 293 ? -8.384 -4.898 4.602 1.00 98.31 293 ASP A N 1
ATOM 2311 C CA . ASP A 1 293 ? -8.257 -3.722 5.468 1.00 98.31 293 ASP A CA 1
ATOM 2312 C C . ASP A 1 293 ? -7.697 -2.508 4.721 1.00 98.31 293 ASP A C 1
ATOM 2314 O O . ASP A 1 293 ? -8.246 -1.412 4.823 1.00 98.31 293 ASP A O 1
ATOM 2318 N N . CYS A 1 294 ? -6.641 -2.680 3.928 1.00 98.38 294 CYS A N 1
ATOM 2319 C CA . CYS A 1 294 ? -6.052 -1.586 3.165 1.00 98.38 294 CYS A CA 1
ATOM 2320 C C . CYS A 1 294 ? -7.008 -1.038 2.103 1.00 98.38 294 CYS A C 1
ATOM 2322 O O . CYS A 1 294 ? -7.076 0.175 1.930 1.00 98.38 294 CYS A O 1
ATOM 2324 N N . ASN A 1 295 ? -7.791 -1.892 1.437 1.00 98.38 295 ASN A N 1
ATOM 2325 C CA . ASN A 1 295 ? -8.830 -1.442 0.510 1.00 98.38 295 ASN A CA 1
ATOM 2326 C C . ASN A 1 295 ? -9.848 -0.560 1.229 1.00 98.38 295 ASN A C 1
ATOM 2328 O O . ASN A 1 295 ? -10.119 0.549 0.777 1.00 98.38 295 ASN A O 1
ATOM 2332 N N . ARG A 1 296 ? -10.326 -0.987 2.404 1.00 97.62 296 ARG A N 1
ATOM 2333 C CA . ARG A 1 296 ? -11.237 -0.167 3.205 1.00 97.62 296 ARG A CA 1
ATOM 2334 C C . ARG A 1 296 ? -10.588 1.137 3.679 1.00 97.62 296 ARG A C 1
ATOM 2336 O O . ARG A 1 296 ? -11.235 2.181 3.681 1.00 97.62 296 ARG A O 1
ATOM 2343 N N . ALA A 1 297 ? -9.311 1.105 4.055 1.00 97.94 297 ALA A N 1
ATOM 2344 C CA . ALA A 1 297 ? -8.564 2.304 4.425 1.00 97.94 297 ALA A CA 1
ATOM 2345 C C . ALA A 1 297 ? -8.481 3.308 3.263 1.00 97.94 297 ALA A C 1
ATOM 2347 O O . ALA A 1 297 ? -8.631 4.506 3.502 1.00 97.94 297 ALA A O 1
ATOM 2348 N N . LEU A 1 298 ? -8.278 2.821 2.034 1.00 97.44 298 LEU A N 1
ATOM 2349 C CA . LEU A 1 298 ? -8.159 3.622 0.813 1.00 97.44 298 LEU A CA 1
ATOM 2350 C C . LEU A 1 298 ? -9.506 4.121 0.280 1.00 97.44 298 LEU A C 1
ATOM 2352 O O . LEU A 1 298 ? -9.561 5.214 -0.271 1.00 97.44 298 LEU A O 1
ATOM 2356 N N . GLU A 1 299 ? -10.599 3.385 0.498 1.00 97.31 299 GLU A N 1
ATOM 2357 C CA . GLU A 1 299 ? -11.960 3.896 0.268 1.00 97.31 299 GLU A CA 1
ATOM 2358 C C . GLU A 1 299 ? -12.254 5.129 1.134 1.00 97.31 299 GLU A C 1
ATOM 2360 O O . GLU A 1 299 ? -12.932 6.054 0.693 1.00 97.31 299 GLU A O 1
ATOM 2365 N N . LEU A 1 300 ? -11.752 5.135 2.373 1.00 95.75 300 LEU A N 1
ATOM 2366 C CA . LEU A 1 300 ? -11.944 6.225 3.333 1.00 95.75 300 LEU A CA 1
ATOM 2367 C C . LEU A 1 300 ? -10.931 7.364 3.147 1.00 95.75 300 LEU A C 1
ATOM 2369 O O . LEU A 1 300 ? -11.262 8.526 3.366 1.00 95.75 300 LEU A O 1
ATOM 2373 N N . ASN A 1 301 ? -9.689 7.034 2.790 1.00 96.25 301 ASN A N 1
ATOM 2374 C CA . ASN A 1 301 ? -8.617 7.989 2.529 1.00 96.25 301 ASN A CA 1
ATOM 2375 C C . ASN A 1 301 ? -7.702 7.479 1.396 1.00 96.25 301 ASN A C 1
ATOM 2377 O O . ASN A 1 301 ? -6.754 6.734 1.673 1.00 96.25 301 ASN A O 1
ATOM 2381 N N . PRO A 1 302 ? -7.947 7.904 0.143 1.00 96.38 302 PRO A N 1
ATOM 2382 C CA . PRO A 1 302 ? -7.170 7.474 -1.022 1.00 96.38 302 PRO A CA 1
ATOM 2383 C C . PRO A 1 302 ? -5.679 7.838 -0.969 1.00 96.38 302 PRO A C 1
ATOM 2385 O O . PRO A 1 302 ? -4.855 7.139 -1.562 1.00 96.38 302 PRO A O 1
ATOM 2388 N N . ASP A 1 303 ? -5.327 8.889 -0.224 1.00 95.12 303 ASP A N 1
ATOM 2389 C CA . ASP A 1 303 ? -3.962 9.421 -0.121 1.00 95.12 303 ASP A CA 1
ATOM 2390 C C . ASP A 1 303 ? -3.182 8.803 1.056 1.00 95.12 303 ASP A C 1
ATOM 2392 O O . ASP A 1 303 ? -2.107 9.268 1.439 1.00 95.12 303 ASP A O 1
ATOM 2396 N N . SER A 1 304 ? -3.720 7.748 1.681 1.00 96.19 304 SER A N 1
ATOM 2397 C CA . SER A 1 304 ? -3.062 7.077 2.800 1.00 96.19 304 SER A CA 1
ATOM 2398 C C . SER A 1 304 ? -1.815 6.313 2.342 1.00 96.19 304 SER A C 1
ATOM 2400 O O . SER A 1 304 ? -1.894 5.159 1.913 1.00 96.19 304 SER A O 1
ATOM 2402 N N . ALA A 1 305 ? -0.641 6.930 2.507 1.00 95.88 305 ALA A N 1
ATOM 2403 C CA . ALA A 1 305 ? 0.651 6.309 2.205 1.00 95.88 305 ALA A CA 1
ATOM 2404 C C . ALA A 1 305 ? 0.841 4.962 2.927 1.00 95.88 305 ALA A C 1
ATOM 2406 O O . ALA A 1 305 ? 1.294 3.989 2.330 1.00 95.88 305 ALA A O 1
ATOM 2407 N N . ALA A 1 306 ? 0.422 4.872 4.196 1.00 96.69 306 ALA A N 1
ATOM 2408 C CA . ALA A 1 306 ? 0.498 3.637 4.975 1.00 96.69 306 ALA A CA 1
ATOM 2409 C C . ALA A 1 306 ? -0.370 2.512 4.386 1.00 96.69 306 ALA A C 1
ATOM 2411 O O . ALA A 1 306 ? 0.065 1.362 4.350 1.00 96.69 306 ALA A O 1
ATOM 2412 N N . ALA A 1 307 ? -1.581 2.823 3.912 1.00 97.81 307 ALA A N 1
ATOM 2413 C CA . ALA A 1 307 ? -2.456 1.817 3.319 1.00 97.81 307 ALA A CA 1
ATOM 2414 C C . ALA A 1 307 ? -1.890 1.286 1.993 1.00 97.81 307 ALA A C 1
ATOM 2416 O O . ALA A 1 307 ? -1.865 0.071 1.807 1.00 97.81 307 ALA A O 1
ATOM 2417 N N . HIS A 1 308 ? -1.359 2.167 1.135 1.00 98.06 308 HIS A N 1
ATOM 2418 C CA . HIS A 1 308 ? -0.627 1.769 -0.076 1.00 98.06 308 HIS A CA 1
ATOM 2419 C C . HIS A 1 308 ? 0.606 0.923 0.262 1.00 98.06 308 HIS A C 1
ATOM 2421 O O . HIS A 1 308 ? 0.776 -0.161 -0.286 1.00 98.06 308 HIS A O 1
ATOM 2427 N N . LYS A 1 309 ? 1.421 1.347 1.237 1.00 98.06 309 LYS A N 1
ATOM 2428 C CA . LYS A 1 309 ? 2.627 0.621 1.672 1.00 98.06 309 LYS A CA 1
ATOM 2429 C C . LYS A 1 309 ? 2.312 -0.821 2.077 1.00 98.06 309 LYS A C 1
ATOM 2431 O O . LYS A 1 309 ? 2.968 -1.755 1.619 1.00 98.06 309 LYS A O 1
ATOM 2436 N N . PHE A 1 310 ? 1.318 -1.012 2.946 1.00 98.38 310 PHE A N 1
ATOM 2437 C CA . PHE A 1 310 ? 0.971 -2.344 3.440 1.00 98.38 310 PHE A CA 1
ATOM 2438 C C . PHE A 1 310 ? 0.267 -3.194 2.376 1.00 98.38 310 PHE A C 1
ATOM 2440 O O . PHE A 1 310 ? 0.579 -4.376 2.249 1.00 98.38 310 PHE A O 1
ATOM 2447 N N . ARG A 1 311 ? -0.607 -2.607 1.548 1.00 98.44 311 ARG A N 1
ATOM 2448 C CA . ARG A 1 311 ? -1.246 -3.343 0.448 1.00 98.44 311 ARG A CA 1
ATOM 2449 C C . ARG A 1 311 ? -0.231 -3.800 -0.597 1.00 98.44 311 ARG A C 1
ATOM 2451 O O . ARG A 1 311 ? -0.257 -4.963 -0.987 1.00 98.44 311 ARG A O 1
ATOM 2458 N N . GLY A 1 312 ? 0.721 -2.938 -0.950 1.00 97.56 312 GLY A N 1
ATOM 2459 C CA . GLY A 1 312 ? 1.810 -3.282 -1.856 1.00 97.56 312 GLY A CA 1
ATOM 2460 C C . GLY A 1 312 ? 2.678 -4.422 -1.319 1.00 97.56 312 GLY A C 1
ATOM 2461 O O . GLY A 1 312 ? 2.982 -5.365 -2.048 1.00 97.56 312 GLY A O 1
ATOM 2462 N N . ARG A 1 313 ? 2.992 -4.418 -0.015 1.00 97.56 313 ARG A N 1
ATOM 2463 C CA . ARG A 1 313 ? 3.694 -5.549 0.615 1.00 97.56 313 ARG A CA 1
ATOM 2464 C C . ARG A 1 313 ? 2.862 -6.833 0.616 1.00 97.56 313 ARG A C 1
ATOM 2466 O O . ARG A 1 313 ? 3.416 -7.901 0.383 1.00 97.56 313 ARG A O 1
ATOM 2473 N N . ALA A 1 314 ? 1.555 -6.746 0.850 1.00 97.69 314 ALA A N 1
ATOM 2474 C CA . ALA A 1 314 ? 0.667 -7.907 0.803 1.00 97.69 314 ALA A CA 1
ATOM 2475 C C . ALA A 1 314 ? 0.579 -8.506 -0.609 1.00 97.69 314 ALA A C 1
ATOM 2477 O O . ALA A 1 314 ? 0.601 -9.723 -0.761 1.00 97.69 314 ALA A O 1
ATOM 2478 N N . TYR A 1 315 ? 0.527 -7.666 -1.645 1.00 97.69 315 TYR A N 1
ATOM 2479 C CA . TYR A 1 315 ? 0.576 -8.118 -3.033 1.00 97.69 315 TYR A CA 1
ATOM 2480 C C . TYR A 1 315 ? 1.903 -8.787 -3.379 1.00 97.69 315 TYR A C 1
ATOM 2482 O O . TYR A 1 315 ? 1.887 -9.835 -4.020 1.00 97.69 315 TYR A O 1
ATOM 2490 N N . HIS A 1 316 ? 3.027 -8.258 -2.886 1.00 94.94 316 HIS A N 1
ATOM 2491 C CA . HIS A 1 316 ? 4.329 -8.898 -3.061 1.00 94.94 316 HIS A CA 1
ATOM 2492 C C . HIS A 1 316 ? 4.336 -10.321 -2.481 1.00 94.94 316 HIS A C 1
ATOM 2494 O O . HIS A 1 316 ? 4.702 -11.263 -3.178 1.00 94.94 316 HIS A O 1
ATOM 2500 N N . LEU A 1 317 ? 3.840 -10.489 -1.251 1.00 95.19 317 LEU A N 1
ATOM 2501 C CA . LEU A 1 317 ? 3.718 -11.796 -0.597 1.00 95.19 317 LEU A CA 1
ATOM 2502 C C . LEU A 1 317 ? 2.814 -12.780 -1.363 1.00 95.19 317 LEU A C 1
ATOM 2504 O O . LEU A 1 317 ? 2.986 -13.983 -1.231 1.00 95.19 317 LEU A O 1
ATOM 2508 N N . LEU A 1 318 ? 1.877 -12.291 -2.178 1.00 94.19 318 LEU A N 1
ATOM 2509 C CA . LEU A 1 318 ? 1.010 -13.112 -3.033 1.00 94.19 318 LEU A CA 1
ATOM 2510 C C . LEU A 1 318 ? 1.553 -13.305 -4.461 1.00 94.19 318 LEU A C 1
ATOM 2512 O O . LEU A 1 318 ? 0.843 -13.842 -5.308 1.00 94.19 318 LEU A O 1
ATOM 2516 N N . GLY A 1 319 ? 2.762 -12.818 -4.765 1.00 91.25 319 GLY A N 1
ATOM 2517 C CA . GLY A 1 319 ? 3.347 -12.869 -6.111 1.00 91.25 319 GLY A CA 1
ATOM 2518 C C . GLY A 1 319 ? 2.722 -11.894 -7.118 1.00 91.25 319 GLY A C 1
ATOM 2519 O O . GLY A 1 319 ? 2.980 -11.979 -8.316 1.00 91.25 319 GLY A O 1
ATOM 2520 N N . LYS A 1 320 ? 1.906 -10.943 -6.656 1.00 92.69 320 LYS A N 1
ATOM 2521 C CA . LYS A 1 320 ? 1.272 -9.900 -7.477 1.00 92.69 320 LYS A CA 1
ATOM 2522 C C . LYS A 1 320 ? 2.211 -8.707 -7.642 1.00 92.69 320 LYS A C 1
ATOM 2524 O O . LYS A 1 320 ? 2.027 -7.650 -7.037 1.00 92.69 320 LYS A O 1
ATOM 2529 N N . PHE A 1 321 ? 3.293 -8.915 -8.391 1.00 91.56 321 PHE A N 1
ATOM 2530 C CA . PHE A 1 321 ? 4.417 -7.976 -8.452 1.00 91.56 321 PHE A CA 1
ATOM 2531 C C . PHE A 1 321 ? 4.053 -6.620 -9.084 1.00 91.56 321 PHE A C 1
ATOM 2533 O O . PHE A 1 321 ? 4.553 -5.586 -8.641 1.00 91.56 321 PHE A O 1
ATOM 2540 N N . GLU A 1 322 ? 3.167 -6.583 -10.083 1.00 90.56 322 GLU A N 1
ATOM 2541 C CA . GLU A 1 322 ? 2.769 -5.328 -10.737 1.00 90.56 322 GLU A CA 1
ATOM 2542 C C . GLU A 1 322 ? 1.933 -4.441 -9.804 1.00 90.56 322 GLU A C 1
ATOM 2544 O O . GLU A 1 322 ? 2.226 -3.250 -9.629 1.00 90.56 322 GLU A O 1
ATOM 2549 N N . GLU A 1 323 ? 0.928 -5.027 -9.149 1.00 93.88 323 GLU A N 1
ATOM 2550 C CA . GLU A 1 323 ? 0.110 -4.330 -8.159 1.00 93.88 323 GLU A CA 1
ATOM 2551 C C . GLU A 1 323 ? 0.958 -3.890 -6.962 1.00 93.88 323 GLU A C 1
ATOM 2553 O O . GLU A 1 323 ? 0.831 -2.754 -6.497 1.00 93.88 323 GLU A O 1
ATOM 2558 N N . ALA A 1 324 ? 1.888 -4.741 -6.517 1.00 95.75 324 ALA A N 1
ATOM 2559 C CA . ALA A 1 324 ? 2.831 -4.418 -5.455 1.00 95.75 324 ALA A CA 1
ATOM 2560 C C . ALA A 1 324 ? 3.701 -3.200 -5.795 1.00 95.75 324 ALA A C 1
ATOM 2562 O O . ALA A 1 324 ? 3.766 -2.252 -5.012 1.00 95.75 324 ALA A O 1
ATOM 2563 N N . ALA A 1 325 ? 4.334 -3.181 -6.972 1.00 94.81 325 ALA A N 1
ATOM 2564 C CA . ALA A 1 325 ? 5.173 -2.061 -7.395 1.00 94.81 325 ALA A CA 1
ATOM 2565 C C . ALA A 1 325 ? 4.370 -0.764 -7.554 1.00 94.81 325 ALA A C 1
ATOM 2567 O O . ALA A 1 325 ? 4.871 0.319 -7.243 1.00 94.81 325 ALA A O 1
ATOM 2568 N N . THR A 1 326 ? 3.130 -0.859 -8.037 1.00 95.25 326 THR A N 1
ATOM 2569 C CA . THR A 1 326 ? 2.241 0.297 -8.202 1.00 95.25 326 THR A CA 1
ATOM 2570 C C . THR A 1 326 ? 1.905 0.926 -6.854 1.00 95.25 326 THR A C 1
ATOM 2572 O O . THR A 1 326 ? 2.117 2.126 -6.667 1.00 95.25 326 THR A O 1
ATOM 2575 N N . ASP A 1 327 ? 1.458 0.116 -5.897 1.00 95.81 327 ASP A N 1
ATOM 2576 C CA . ASP A 1 327 ? 1.117 0.577 -4.553 1.00 95.81 327 ASP A CA 1
ATOM 2577 C C . ASP A 1 327 ? 2.341 1.105 -3.797 1.00 95.81 327 ASP A C 1
ATOM 2579 O O . ASP A 1 327 ? 2.276 2.170 -3.187 1.00 95.81 327 ASP A O 1
ATOM 2583 N N . LEU A 1 328 ? 3.491 0.428 -3.873 1.00 96.06 328 LEU A N 1
ATOM 2584 C CA . LEU A 1 328 ? 4.715 0.884 -3.205 1.00 96.06 328 LEU A CA 1
ATOM 2585 C C . LEU A 1 328 ? 5.227 2.210 -3.789 1.00 96.06 328 LEU A C 1
ATOM 2587 O O . LEU A 1 328 ? 5.627 3.097 -3.036 1.00 96.06 328 LEU A O 1
ATOM 2591 N N . ARG A 1 329 ? 5.130 2.416 -5.112 1.00 95.25 329 ARG A N 1
ATOM 2592 C CA . ARG A 1 329 ? 5.428 3.721 -5.732 1.00 95.25 329 ARG A CA 1
ATOM 2593 C C . ARG A 1 329 ? 4.480 4.812 -5.255 1.00 95.25 329 ARG A C 1
ATOM 2595 O O . ARG A 1 329 ? 4.929 5.928 -5.003 1.00 95.25 329 ARG A O 1
ATOM 2602 N N . LEU A 1 330 ? 3.183 4.516 -5.157 1.00 94.00 330 LEU A N 1
ATOM 2603 C CA . LEU A 1 330 ? 2.204 5.469 -4.632 1.00 94.00 330 LEU A CA 1
ATOM 2604 C C . LEU A 1 330 ? 2.493 5.802 -3.170 1.00 94.00 330 LEU A C 1
ATOM 2606 O O . LEU A 1 330 ? 2.481 6.978 -2.817 1.00 94.00 330 LEU A O 1
ATOM 2610 N N . ALA A 1 331 ? 2.834 4.806 -2.351 1.00 95.62 331 ALA A N 1
ATOM 2611 C CA . ALA A 1 331 ? 3.240 5.013 -0.968 1.00 95.62 331 ALA A CA 1
ATOM 2612 C C . ALA A 1 331 ? 4.415 5.995 -0.879 1.00 95.62 331 ALA A C 1
ATOM 2614 O O . ALA A 1 331 ? 4.255 7.048 -0.273 1.00 95.62 331 ALA A O 1
ATOM 2615 N N . CYS A 1 332 ? 5.526 5.720 -1.576 1.00 93.62 332 CYS A N 1
ATOM 2616 C CA . CYS A 1 332 ? 6.705 6.594 -1.596 1.00 93.62 332 CYS A CA 1
ATOM 2617 C C . CYS A 1 332 ? 6.427 7.987 -2.182 1.00 93.62 332 CYS A C 1
ATOM 2619 O O . CYS A 1 332 ? 7.104 8.950 -1.828 1.00 93.62 332 CYS A O 1
ATOM 2621 N N . LYS A 1 333 ? 5.453 8.106 -3.094 1.00 93.94 333 LYS A N 1
ATOM 2622 C CA . LYS A 1 333 ? 5.027 9.390 -3.663 1.00 93.94 333 LYS A CA 1
ATOM 2623 C C . LYS A 1 333 ? 4.263 10.240 -2.647 1.00 93.94 333 LYS A C 1
ATOM 2625 O O . LYS A 1 333 ? 4.441 11.456 -2.645 1.00 93.94 333 LYS A O 1
ATOM 2630 N N . PHE A 1 334 ? 3.386 9.629 -1.852 1.00 91.31 334 PHE A N 1
ATOM 2631 C CA . PHE A 1 334 ? 2.596 10.335 -0.842 1.00 91.31 334 PHE A CA 1
ATOM 2632 C C . PHE A 1 334 ? 3.417 10.659 0.407 1.00 91.31 334 PHE A C 1
ATOM 2634 O O . PHE A 1 334 ? 3.360 11.786 0.891 1.00 91.31 334 PHE A O 1
ATOM 2641 N N . ASP A 1 335 ? 4.181 9.690 0.908 1.00 90.81 335 ASP A N 1
ATOM 2642 C CA . ASP A 1 335 ? 5.096 9.860 2.032 1.00 90.81 335 ASP A CA 1
ATOM 2643 C C . ASP A 1 335 ? 6.304 8.941 1.843 1.00 90.81 335 ASP A C 1
ATOM 2645 O O . ASP A 1 335 ? 6.174 7.714 1.788 1.00 90.81 335 ASP A O 1
ATOM 2649 N N . PHE A 1 336 ? 7.485 9.537 1.688 1.00 91.12 336 PHE A N 1
ATOM 2650 C CA . PHE A 1 336 ? 8.693 8.762 1.450 1.00 91.12 336 PHE A CA 1
ATOM 2651 C C . PHE A 1 336 ? 9.077 7.994 2.715 1.00 91.12 336 PHE A C 1
ATOM 2653 O O . PHE A 1 336 ? 9.397 8.577 3.750 1.00 91.12 336 PHE A O 1
ATOM 2660 N N . ASP A 1 337 ? 9.105 6.674 2.594 1.00 90.94 337 ASP A N 1
ATOM 2661 C CA . ASP A 1 337 ? 9.482 5.751 3.651 1.00 90.94 337 ASP A CA 1
ATOM 2662 C C . ASP A 1 337 ? 10.543 4.788 3.105 1.00 90.94 337 ASP A C 1
ATOM 2664 O O . ASP A 1 337 ? 10.353 4.159 2.062 1.00 90.94 337 ASP A O 1
ATOM 2668 N N . GLU A 1 338 ? 11.674 4.692 3.807 1.00 92.75 338 GLU A N 1
ATOM 2669 C CA . GLU A 1 338 ? 12.834 3.901 3.376 1.00 92.75 338 GLU A CA 1
ATOM 2670 C C . GLU A 1 338 ? 12.493 2.412 3.229 1.00 92.75 338 GLU A C 1
ATOM 2672 O O . GLU A 1 338 ? 12.934 1.769 2.280 1.00 92.75 338 GLU A O 1
ATOM 2677 N N . GLN A 1 339 ? 11.637 1.880 4.107 1.00 93.06 339 GLN A N 1
ATOM 2678 C CA . GLN A 1 339 ? 11.208 0.486 4.043 1.00 93.06 339 GLN A CA 1
ATOM 2679 C C . GLN A 1 339 ? 10.306 0.222 2.830 1.00 93.06 339 GLN A C 1
ATOM 2681 O O . GLN A 1 339 ? 10.392 -0.843 2.223 1.00 93.06 339 GLN A O 1
ATOM 2686 N N . ALA A 1 340 ? 9.429 1.167 2.479 1.00 92.75 340 ALA A N 1
ATOM 2687 C CA . ALA A 1 340 ? 8.598 1.074 1.283 1.00 92.75 340 ALA A CA 1
ATOM 2688 C C . ALA A 1 340 ? 9.443 1.129 0.001 1.00 92.75 340 ALA A C 1
ATOM 2690 O O . ALA A 1 340 ? 9.173 0.373 -0.931 1.00 92.75 340 ALA A O 1
ATOM 2691 N N . ASP A 1 341 ? 10.478 1.973 -0.029 1.00 93.62 341 ASP A N 1
ATOM 2692 C CA . ASP A 1 341 ? 11.415 2.055 -1.155 1.00 93.62 341 ASP A CA 1
ATOM 2693 C C . ASP A 1 341 ? 12.282 0.789 -1.274 1.00 93.62 341 ASP A C 1
ATOM 2695 O O . ASP A 1 341 ? 12.505 0.289 -2.376 1.00 93.62 341 ASP A O 1
ATOM 2699 N N . GLU A 1 342 ? 12.709 0.204 -0.152 1.00 93.44 342 GLU A N 1
ATOM 2700 C CA . GLU A 1 342 ? 13.379 -1.101 -0.129 1.00 93.44 342 GLU A CA 1
ATOM 2701 C C . GLU A 1 342 ? 12.484 -2.199 -0.721 1.00 93.44 342 GLU A C 1
ATOM 2703 O O . GLU A 1 342 ? 12.881 -2.872 -1.672 1.00 93.44 342 GLU A O 1
ATOM 2708 N N . TRP A 1 343 ? 11.237 -2.315 -0.252 1.00 94.12 343 TRP A N 1
ATOM 2709 C CA . TRP A 1 343 ? 10.278 -3.272 -0.812 1.00 94.12 343 TRP A CA 1
ATOM 2710 C C . TRP A 1 343 ? 9.986 -3.012 -2.292 1.00 94.12 343 TRP A C 1
ATOM 2712 O O . TRP A 1 343 ? 9.772 -3.953 -3.053 1.00 94.12 343 TRP A O 1
ATOM 2722 N N . LEU A 1 344 ? 9.990 -1.753 -2.734 1.00 93.50 344 LEU A N 1
ATOM 2723 C CA . LEU A 1 344 ? 9.823 -1.426 -4.148 1.00 93.50 344 LEU A CA 1
ATOM 2724 C C . LEU A 1 344 ? 10.995 -1.958 -4.982 1.00 93.50 344 LEU A C 1
ATOM 2726 O O . LEU A 1 344 ? 10.780 -2.479 -6.079 1.00 93.50 344 LEU A O 1
ATOM 2730 N N . ARG A 1 345 ? 12.229 -1.852 -4.477 1.00 90.44 345 ARG A N 1
ATOM 2731 C CA . ARG A 1 345 ? 13.418 -2.395 -5.148 1.00 90.44 345 ARG A CA 1
ATOM 2732 C C . ARG A 1 345 ? 13.398 -3.919 -5.213 1.00 90.44 345 ARG A C 1
ATOM 2734 O O . ARG A 1 345 ? 13.801 -4.441 -6.243 1.00 90.44 345 ARG A O 1
ATOM 2741 N N . GLU A 1 346 ? 12.893 -4.606 -4.187 1.00 89.94 346 GLU A N 1
ATOM 2742 C CA . GLU A 1 346 ? 12.706 -6.070 -4.204 1.00 89.94 346 GLU A CA 1
ATOM 2743 C C . GLU A 1 346 ? 11.751 -6.513 -5.324 1.00 89.94 346 GLU A C 1
ATOM 2745 O O . GLU A 1 346 ? 12.015 -7.472 -6.038 1.00 89.94 346 GLU A O 1
ATOM 2750 N N . VAL A 1 347 ? 10.650 -5.783 -5.516 1.00 90.69 347 VAL A N 1
ATOM 2751 C CA . VAL A 1 347 ? 9.597 -6.151 -6.477 1.00 90.69 347 VAL A CA 1
ATOM 2752 C C . VAL A 1 347 ? 9.941 -5.749 -7.919 1.00 90.69 347 VAL A C 1
ATOM 2754 O O . VAL A 1 347 ? 9.480 -6.372 -8.877 1.00 90.69 347 VAL A O 1
ATOM 2757 N N . THR A 1 348 ? 10.744 -4.696 -8.101 1.00 86.81 348 THR A N 1
ATOM 2758 C CA . THR A 1 348 ? 11.025 -4.104 -9.423 1.00 86.81 348 THR A CA 1
ATOM 2759 C C . THR A 1 348 ? 11.609 -5.097 -10.446 1.00 86.81 348 THR A C 1
ATOM 2761 O O . THR A 1 348 ? 11.111 -5.089 -11.576 1.00 86.81 348 THR A O 1
ATOM 2764 N N . PRO A 1 349 ? 12.588 -5.963 -10.104 1.00 86.31 349 PRO A N 1
ATOM 2765 C CA . PRO A 1 349 ? 13.117 -6.981 -11.010 1.00 86.31 349 PRO A CA 1
ATOM 2766 C C . PRO A 1 349 ? 12.029 -7.896 -11.577 1.00 86.31 349 PRO A C 1
ATOM 2768 O O . PRO A 1 349 ? 11.941 -8.046 -12.794 1.00 86.31 349 PRO A O 1
ATOM 2771 N N . ASN A 1 350 ? 11.138 -8.411 -10.725 1.00 82.25 350 ASN A N 1
ATOM 2772 C CA . ASN A 1 350 ? 10.074 -9.329 -11.137 1.00 82.25 350 ASN A CA 1
ATOM 2773 C C . ASN A 1 350 ? 9.057 -8.669 -12.073 1.00 82.25 350 ASN A C 1
ATOM 2775 O O . ASN A 1 350 ? 8.581 -9.304 -13.012 1.00 82.25 350 ASN A O 1
ATOM 2779 N N . VAL A 1 351 ? 8.776 -7.375 -11.884 1.00 77.12 351 VAL A N 1
ATOM 2780 C CA . VAL A 1 351 ? 7.949 -6.609 -12.829 1.00 77.12 351 VAL A CA 1
ATOM 2781 C C . VAL A 1 351 ? 8.654 -6.488 -14.178 1.00 77.12 351 VAL A C 1
ATOM 2783 O O . VAL A 1 351 ? 8.054 -6.781 -15.208 1.00 77.12 351 VAL A O 1
ATOM 2786 N N . SER A 1 352 ? 9.932 -6.095 -14.201 1.00 64.06 352 SER A N 1
ATOM 2787 C CA . SER A 1 352 ? 10.682 -5.975 -15.459 1.00 64.06 352 SER A CA 1
ATOM 2788 C C . SER A 1 352 ? 10.828 -7.304 -16.200 1.00 64.06 352 SER A C 1
ATOM 2790 O O . SER A 1 352 ? 10.710 -7.320 -17.421 1.00 64.06 352 SER A O 1
ATOM 2792 N N . THR A 1 353 ? 11.014 -8.409 -15.480 1.00 59.34 353 THR A N 1
ATOM 2793 C CA . THR A 1 353 ? 11.092 -9.760 -16.042 1.00 59.34 353 THR A CA 1
ATOM 2794 C C . THR A 1 353 ? 9.763 -10.201 -16.653 1.00 59.34 353 THR A C 1
ATOM 2796 O O . THR A 1 353 ? 9.737 -10.714 -17.770 1.00 59.34 353 THR A O 1
ATOM 2799 N N . PHE A 1 354 ? 8.642 -9.928 -15.978 1.00 52.19 354 PHE A N 1
ATOM 2800 C CA . PHE A 1 354 ? 7.309 -10.240 -16.498 1.00 52.19 354 PHE A CA 1
ATOM 2801 C C . PHE A 1 354 ? 7.004 -9.489 -17.806 1.00 52.19 354 PHE A C 1
ATOM 2803 O O . PHE A 1 354 ? 6.485 -10.078 -18.753 1.00 52.19 354 PHE A O 1
ATOM 2810 N N . PHE A 1 355 ? 7.401 -8.214 -17.907 1.00 50.66 355 PHE A N 1
ATOM 2811 C CA . PHE A 1 355 ? 7.254 -7.442 -19.147 1.00 50.66 355 PHE A CA 1
ATOM 2812 C C . PHE A 1 355 ? 8.103 -7.992 -20.301 1.00 50.66 355 PHE A C 1
ATOM 2814 O O . PHE A 1 355 ? 7.655 -7.934 -21.442 1.00 50.66 355 PHE A O 1
ATOM 2821 N N . VAL A 1 356 ? 9.291 -8.547 -20.038 1.00 48.47 356 VAL A N 1
ATOM 2822 C CA . VAL A 1 356 ? 10.106 -9.192 -21.082 1.00 48.47 356 VAL A CA 1
ATOM 2823 C C . VAL A 1 356 ? 9.465 -10.514 -21.527 1.00 48.47 356 VAL A C 1
ATOM 2825 O O . VAL A 1 356 ? 9.274 -10.718 -22.724 1.00 48.47 356 VAL A O 1
ATOM 2828 N N . ASN A 1 357 ? 9.021 -11.355 -20.586 1.00 43.88 357 ASN A N 1
ATOM 2829 C CA . ASN A 1 357 ? 8.442 -12.669 -20.893 1.00 43.88 357 ASN A CA 1
ATOM 2830 C C . ASN A 1 357 ? 7.075 -12.592 -21.598 1.00 43.88 357 ASN A C 1
ATOM 2832 O O . ASN A 1 357 ? 6.830 -13.342 -22.543 1.00 43.88 357 ASN A O 1
ATOM 2836 N N . CYS A 1 358 ? 6.192 -11.656 -21.229 1.00 42.91 358 CYS A N 1
ATOM 2837 C CA . CYS A 1 358 ? 4.935 -11.456 -21.963 1.00 42.91 358 CYS A CA 1
ATOM 2838 C C . CYS A 1 358 ? 5.158 -10.934 -23.392 1.00 42.91 358 CYS A C 1
ATOM 2840 O O . CYS A 1 358 ? 4.392 -11.280 -24.291 1.00 42.91 358 CYS A O 1
ATOM 2842 N N . TYR A 1 359 ? 6.201 -10.129 -23.623 1.00 42.34 359 TYR A N 1
ATOM 2843 C CA . TYR A 1 359 ? 6.542 -9.658 -24.967 1.00 42.34 359 TYR A CA 1
ATOM 2844 C C . TYR A 1 359 ? 7.138 -10.766 -25.845 1.00 42.34 359 TYR A C 1
ATOM 2846 O O . TYR A 1 359 ? 6.812 -10.817 -27.031 1.00 42.34 359 TYR A O 1
ATOM 2854 N N . LEU A 1 360 ? 7.945 -11.675 -25.285 1.00 40.28 360 LEU A N 1
ATOM 2855 C CA . LEU A 1 360 ? 8.437 -12.850 -26.016 1.00 40.28 360 LEU A CA 1
ATOM 2856 C C . LEU A 1 360 ? 7.310 -13.831 -26.371 1.00 40.28 360 LEU A C 1
ATOM 2858 O O . LEU A 1 360 ? 7.270 -14.330 -27.494 1.00 40.28 360 LEU A O 1
ATOM 2862 N N . TYR A 1 361 ? 6.341 -14.047 -25.474 1.00 36.12 361 TYR A N 1
ATOM 2863 C CA . TYR A 1 361 ? 5.232 -14.974 -25.735 1.00 36.12 361 TYR A CA 1
ATOM 2864 C C . TYR A 1 361 ? 4.294 -14.494 -26.856 1.00 36.12 361 TYR A C 1
ATOM 2866 O O . TYR A 1 361 ? 3.757 -15.304 -27.609 1.00 36.12 361 TYR A O 1
ATOM 2874 N N . ILE A 1 362 ? 4.121 -13.177 -27.014 1.00 41.84 362 ILE A N 1
ATOM 2875 C CA . ILE A 1 362 ? 3.375 -12.602 -28.146 1.00 41.84 362 ILE A CA 1
ATOM 2876 C C . ILE A 1 362 ? 4.168 -12.753 -29.455 1.00 41.84 362 ILE A C 1
ATOM 2878 O O . ILE A 1 362 ? 3.569 -12.997 -30.495 1.00 41.84 362 ILE A O 1
ATOM 2882 N N . PHE A 1 363 ? 5.501 -12.678 -29.407 1.00 38.72 363 PHE A N 1
ATOM 2883 C CA . PHE A 1 363 ? 6.366 -12.810 -30.586 1.00 38.72 363 PHE A CA 1
ATOM 2884 C C . PHE A 1 363 ? 6.479 -14.239 -31.137 1.00 38.72 363 PHE A C 1
ATOM 2886 O O . PHE A 1 363 ? 6.793 -14.399 -32.311 1.00 38.72 363 PHE A O 1
ATOM 2893 N N . PHE A 1 364 ? 6.221 -15.266 -30.323 1.00 36.44 364 PHE A N 1
ATOM 2894 C CA . PHE A 1 364 ? 6.290 -16.668 -30.758 1.00 36.44 364 PHE A CA 1
ATOM 2895 C C . PHE A 1 364 ? 4.952 -17.250 -31.253 1.00 36.44 364 PHE A C 1
ATOM 2897 O O . PHE A 1 364 ? 4.940 -18.351 -31.802 1.00 36.44 364 PHE A O 1
ATOM 2904 N N . VAL A 1 365 ? 3.825 -16.546 -31.076 1.00 38.44 365 VAL A N 1
ATOM 2905 C CA . VAL A 1 365 ? 2.473 -17.058 -31.411 1.00 38.44 365 VAL A CA 1
ATOM 2906 C C . VAL A 1 365 ? 1.803 -16.308 -32.582 1.00 38.44 365 VAL A C 1
ATOM 2908 O O . VAL A 1 365 ? 0.702 -16.669 -33.001 1.00 38.44 365 VAL A O 1
ATOM 2911 N N . THR A 1 366 ? 2.466 -15.322 -33.186 1.00 34.97 366 THR A N 1
ATOM 2912 C CA . THR A 1 366 ? 2.039 -14.662 -34.440 1.00 34.97 366 THR A CA 1
ATOM 2913 C C . THR A 1 366 ? 3.115 -14.765 -35.494 1.00 34.97 366 THR A C 1
ATOM 2915 O O . THR A 1 366 ? 2.758 -15.017 -36.667 1.00 34.97 366 THR A O 1
#

Foldseek 3Di:
DPDPPFFWAWEWEAEPVRDTDIDTDGQQAFQLNVLVVCLVVPDPVCVVVRDPDSVQKFKAAPNDTGDRNHGNVNVVDDTPDYGYIYIYGNPDDDDPPPDPDDPDDDDDDPPPPPPPDDVVVVVVVVVVVVVCVVPVVVCVDPVNVVVVVVCVVVPHDRDDDDDDDDDDDDDDDDDDDDDDDDDDDDDDDDDDDDPDPDPPPVPLDQPCVLADDADPDDADQQADPPDDADPVLQVQLVVLQVVLVVCVVVVVLVSSLVSLNSSCNSPNLQLVSLLVNLVSCVVVVHLVNSLVSLVSSCVNPVLPLSSLLSNLSSCVNNVVLVSNLVSLVSSCVSPNDPVSVVSNVVSVSNVVSVSSVVVVVVVVPD

InterPro domains:
  IPR000626 Ubiquitin-like domain [PS50053] (9-92)
  IPR011990 Tetratricopeptide-like helical domain superfamily [G3DSA:1.25.40.10] (198-354)
  IPR011990 Tetratricopeptide-like helical domain superfamily [SSF48452] (237-337)
  IPR019734 Tetratricopeptide repeat [PS50005] (237-270)
  IPR019734 Tetratricopeptide repeat [PS50005] (271-304)
  IPR019734 Tetratricopeptide repeat [SM00028] (237-270)
  IPR019734 Tetratricopeptide repeat [SM00028] (271-304)
  IPR019734 Tetratricopeptide repeat [SM00028] (305-338)
  IPR029071 Ubiquitin-like domain superfamily [SSF54236] (9-105)
  IPR034649 Hsp70-interacting protein, N-terminal [PF18253] (122-159)
  IPR034649 Hsp70-interacting protein, N-terminal [cd14438] (119-159)
  IPR039540 UBL3-like, ubiquitin domain [PF13881] (8-100)
  IPR047977 UBL3-like, ubiquitin-like domain, metazoan [cd17048] (9-90)

pLDDT: mean 75.84, std 23.33, range [24.38, 98.5]

Sequence (366 aa):
TPVFLYFQINLRLILVSGKTKEFLFSPSDSAGDIAHHVFENWPEDWAEEAVAKAEILRLIYQGRFLHSNVTLGALGLPFGKTTVMHLVPRENLPEPNSQGLLPNGGYMHVKKMSVPLKPELLAQLEVFFNTCMTNPSLLYQPEYSFIKKFVEYFGGRIPSQQSSNESPTKKSEDASAFKKAEPELESEPEAEPEPEPESEESDLELDLTAVIEPDEDAPQKMGNSTLQPTEEEIAESQAKRSEAVSAFVEKNYEKAIELYTEAIVLNPQASLLYAKRGQIFLLLNKPNACIRDCNRALELNPDSAAAHKFRGRAYHLLGKFEEAATDLRLACKFDFDEQADEWLREVTPNVSTFFVNCYLYIFFVT

Organism: NCBI:txid561572